Protein AF-K0TLV2-F1 (afdb_monomer)

Sequence (302 aa):
MNQTESSAGDGCGLEIRHIELDDCSASNPRDCLREYHLYFPSILCQTDPDGNDGLVKGAADLDASTRSLGSDGATGVPADIETTEFLDVGTLPLVFAVHCFGCSAAVMEGAFVPYANDYNSVLVVPVGIENSFNARHCCGYALEKSIDDVSFFEHIIRDLSGEFSFVREDSVYAVGWSNGGFMVFEAAALFRAISPISGYLSETASELKKEEKVFCVDGVCVKAKNPAGRGLFMHQGTNDKLVRPTGCCSDPDKPKCCCGIEADTCVPSKEVAVRWAIDVNSCLEPSTLSLSHLLRRTEKEV

Foldseek 3Di:
DDPPPPPDPFAAAKDKDWDAAPPWLFPDNVLRIWIKIKHAACVQWDQDPVRTIGGQQAPVNPPPVVVPPDPDDDDDDPPPPPPPPRPCPAAAAEEEEEEAAVDALVVSCVVCNVVCHVRVHIYMYTGDDNSADLLPQDAPDNVVRVTCVLVVVVVVLVVCVVVDVNRDQLRYEYEYEHRGLSNCQQNVLSHLEYERELHHDPDGDVLLQDDFDWADDPNDTDTWSDNSFYYYHYHYDCPDQQAHQQAAAPDPVDRHHPHSRHDPDGHGPVNVVVCSCCRRGVDPDPVPDPDDDDDDDPPPPD

Organism: Thalassiosira oceanica (NCBI:txid159749)

Mean predicted aligned error: 10.97 Å

Radius of gyration: 22.8 Å; Cα contacts (8 Å, |Δi|>4): 565; chains: 1; bounding box: 56×50×75 Å

InterPro domains:
  IPR029058 Alpha/Beta hydrolase fold [G3DSA:3.40.50.1820] (77-270)
  IPR029058 Alpha/Beta hydrolase fold [SSF53474] (89-246)
  IPR050955 Plant Biomass Hydrolyzing Esterase [PTHR43037] (35-250)

Secondary structure (DSSP, 8-state):
----------SSSEEEEEEE-TT---SSGGGGEEEEEEE--GGGEEE-TTS-EEE---TTSS-GGGG-----------S-----------PPPEEEEEPPTT--HHHHHHHHHHHHHHTT-EEEEEPPBTTB---SS--SHHHHTT--HHHHHHHHHHHHHHH-TT--GGGEEEEEETHHHHHHHHTGGG-SEEEEES---SS--GGGG---EEEEETTEEEEESSTT--EE--B--TT-SSS-TT--BS-TTSPPPSTT--BSS---HHHHHHHHHHHTT----GGG--------------

Solvent-accessible surface area (backbone atoms only — not comparable to full-atom values): 17262 Å² total; per-residue (Å²): 143,76,83,79,80,72,78,74,79,88,39,58,38,83,44,82,46,75,48,76,49,92,85,56,76,42,90,45,79,68,74,26,58,39,46,33,35,39,31,51,21,61,92,44,45,41,68,46,99,88,68,50,50,29,60,64,68,47,93,78,69,61,62,75,78,74,75,72,70,72,99,65,98,71,92,83,77,78,93,77,73,79,73,73,78,68,75,82,75,61,74,32,40,38,36,36,39,32,36,30,66,77,40,49,44,67,63,36,45,76,67,42,51,66,53,19,46,78,66,52,19,37,35,36,25,53,52,44,54,88,27,14,42,39,15,87,42,27,36,61,57,16,37,79,46,55,38,64,54,54,62,52,53,51,49,53,51,53,52,47,38,72,72,32,90,37,37,46,74,82,40,24,32,33,36,12,34,33,32,13,0,16,31,41,47,62,43,40,80,68,29,42,26,36,29,27,28,47,24,71,60,72,65,78,52,69,74,46,63,46,62,75,37,82,31,68,57,96,88,49,70,45,78,18,43,30,63,87,45,61,51,76,46,80,44,72,57,94,79,36,61,54,49,33,50,66,23,31,32,70,56,84,93,48,81,68,31,40,81,79,32,41,34,94,55,65,40,29,53,69,54,39,55,53,47,45,41,39,58,33,38,53,49,68,63,79,92,70,60,84,79,86,79,85,85,78,78,78,76,72,84,124

Nearest PDB structures (foldseek):
  6ve6-assembly3_C  TM=6.571E-01  e=2.750E-05  Sphingomonas sp. KT-1
  7d79-assembly2_B-2  TM=6.952E-01  e=8.438E-04  Beauveria bassiana ARSEF 2860
  7d79-assembly1_A  TM=6.995E-01  e=8.438E-04  Beauveria bassiana ARSEF 2860
  8iyb-assembly1_A  TM=5.665E-01  e=1.311E-04  Aspergillus sydowii
  4f21-assembly5_E  TM=6.410E-01  e=1.601E-02  Francisella tularensis subsp. tularensis SCHU S4

pLDDT: mean 79.52, std 19.96, range [26.36, 98.88]

Structure (mmCIF, N/CA/C/O backbone):
data_AF-K0TLV2-F1
#
_entry.id   AF-K0TLV2-F1
#
loop_
_atom_site.group_PDB
_atom_site.id
_atom_site.type_symbol
_atom_site.label_atom_id
_atom_site.label_alt_id
_atom_site.label_comp_id
_atom_site.label_asym_id
_atom_site.label_entity_id
_atom_site.label_seq_id
_atom_site.pdbx_PDB_ins_code
_atom_site.Cartn_x
_atom_site.Cartn_y
_atom_site.Cartn_z
_atom_site.occupancy
_atom_site.B_iso_or_equiv
_atom_site.auth_seq_id
_atom_site.auth_comp_id
_atom_site.auth_asym_id
_atom_site.auth_atom_id
_atom_site.pdbx_PDB_model_num
ATOM 1 N N . MET A 1 1 ? 12.515 0.102 30.939 1.00 35.75 1 MET A N 1
ATOM 2 C CA . MET A 1 1 ? 11.281 0.636 31.548 1.00 35.75 1 MET A CA 1
ATOM 3 C C . MET A 1 1 ? 11.267 2.131 31.318 1.00 35.75 1 MET A C 1
ATOM 5 O O . MET A 1 1 ? 11.876 2.860 32.082 1.00 35.75 1 MET A O 1
ATOM 9 N N . ASN A 1 2 ? 10.646 2.544 30.224 1.00 26.36 2 ASN A N 1
ATOM 10 C CA . ASN A 1 2 ? 10.059 3.864 30.054 1.00 26.36 2 ASN A CA 1
ATOM 11 C C . ASN A 1 2 ? 8.884 3.600 29.120 1.00 26.36 2 ASN A C 1
ATOM 13 O O . ASN A 1 2 ? 9.087 3.329 27.944 1.00 26.36 2 ASN A O 1
ATOM 17 N N . GLN A 1 3 ? 7.689 3.509 29.699 1.00 29.41 3 GLN A N 1
ATOM 18 C CA . GLN A 1 3 ? 6.462 3.555 28.923 1.00 29.41 3 GLN A CA 1
ATOM 19 C C . GLN A 1 3 ? 6.369 4.990 28.414 1.00 29.41 3 GLN A C 1
ATOM 21 O O . GLN A 1 3 ? 6.280 5.924 29.209 1.00 29.41 3 GLN A O 1
ATOM 26 N N . THR A 1 4 ? 6.497 5.174 27.108 1.00 32.31 4 THR A N 1
ATOM 27 C CA . THR A 1 4 ? 6.026 6.380 26.444 1.00 32.31 4 THR A CA 1
ATOM 28 C C . THR A 1 4 ? 4.510 6.375 26.590 1.00 32.31 4 THR A C 1
ATOM 30 O O . THR A 1 4 ? 3.810 5.599 25.945 1.00 32.31 4 THR A O 1
ATOM 33 N N . GLU A 1 5 ? 4.006 7.192 27.513 1.00 33.03 5 GLU A N 1
ATOM 34 C CA . GLU A 1 5 ? 2.596 7.565 27.563 1.00 33.03 5 GLU A CA 1
ATOM 35 C C . GLU A 1 5 ? 2.264 8.285 26.251 1.00 33.03 5 GLU A C 1
ATOM 37 O O . GLU A 1 5 ? 2.450 9.492 26.107 1.00 33.03 5 GLU A O 1
ATOM 42 N N . SER A 1 6 ? 1.810 7.517 25.261 1.00 34.75 6 SER A N 1
ATOM 43 C CA . SER A 1 6 ? 0.970 8.040 24.196 1.00 34.75 6 SER A CA 1
ATOM 44 C C . SER A 1 6 ? -0.312 8.493 24.876 1.00 34.75 6 SER A C 1
ATOM 46 O O . SER A 1 6 ? -1.099 7.661 25.328 1.00 34.75 6 SER A O 1
ATOM 48 N N . SER A 1 7 ? -0.510 9.804 25.007 1.00 35.25 7 SER A N 1
ATOM 49 C CA . SER A 1 7 ? -1.837 10.329 25.298 1.00 35.25 7 SER A CA 1
ATOM 50 C C . SER A 1 7 ? -2.742 9.869 24.159 1.00 35.25 7 SER A C 1
ATOM 52 O O . SER A 1 7 ? -2.651 10.411 23.056 1.00 35.25 7 SER A O 1
ATOM 54 N N . ALA A 1 8 ? -3.537 8.825 24.403 1.00 40.69 8 ALA A N 1
ATOM 55 C CA . ALA A 1 8 ? -4.612 8.422 23.514 1.00 40.69 8 ALA A CA 1
ATOM 56 C C . ALA A 1 8 ? -5.431 9.682 23.225 1.00 40.69 8 ALA A C 1
ATOM 58 O O . ALA A 1 8 ? -5.905 10.336 24.155 1.00 40.69 8 ALA A O 1
ATOM 59 N N . GLY A 1 9 ? -5.477 10.093 21.959 1.00 43.00 9 GLY A N 1
ATOM 60 C CA . GLY A 1 9 ? -6.352 11.176 21.553 1.00 43.00 9 GLY A CA 1
ATOM 61 C C . GLY A 1 9 ? -7.773 10.748 21.879 1.00 43.00 9 GLY A C 1
ATOM 62 O O . GLY A 1 9 ? -8.251 9.745 21.361 1.00 43.00 9 GLY A O 1
ATOM 63 N N . ASP A 1 10 ? -8.427 11.469 22.782 1.00 48.38 10 ASP A N 1
ATOM 64 C CA . ASP A 1 10 ? -9.864 11.345 22.953 1.00 48.38 10 ASP A CA 1
ATOM 65 C C . ASP A 1 10 ? -10.522 11.881 21.674 1.00 48.38 10 ASP A C 1
ATOM 67 O O . ASP A 1 10 ? -10.570 13.092 21.456 1.00 48.38 10 ASP A O 1
ATOM 71 N N . GLY A 1 11 ? -11.031 10.989 20.828 1.00 62.50 11 GLY A N 1
ATOM 72 C CA . GLY A 1 11 ? -12.173 11.315 19.982 1.00 62.50 11 GLY A CA 1
ATOM 73 C C . GLY A 1 11 ? -11.948 11.159 18.487 1.00 62.50 11 GLY A C 1
ATOM 74 O O . GLY A 1 11 ? -11.330 11.985 17.827 1.00 62.50 11 GLY A O 1
ATOM 75 N N . CYS A 1 12 ? -12.566 10.108 17.961 1.00 73.06 12 CYS A N 1
ATOM 76 C CA . CYS A 1 12 ? -13.320 10.111 16.718 1.00 73.06 12 CYS A CA 1
ATOM 77 C C . CYS A 1 12 ? -12.970 11.125 15.629 1.00 73.06 12 CYS A C 1
ATOM 79 O O . CYS A 1 12 ? -13.244 12.319 15.717 1.00 73.06 12 CYS A O 1
ATOM 81 N N . GLY A 1 13 ? -12.495 10.589 14.508 1.00 75.12 13 GLY A N 1
ATOM 82 C CA . GLY A 1 13 ? -12.092 11.361 13.346 1.00 75.12 13 GLY A CA 1
ATOM 83 C C . GLY A 1 13 ? -10.637 11.089 13.007 1.00 75.12 13 GLY A C 1
ATOM 84 O O . GLY A 1 13 ? -10.156 9.975 13.199 1.00 75.12 13 GLY A O 1
ATOM 85 N N . LEU A 1 14 ? -9.975 12.093 12.431 1.00 88.00 14 LEU A N 1
ATOM 86 C CA . LEU A 1 14 ? -8.580 12.012 12.013 1.00 88.00 14 LEU A CA 1
ATOM 87 C C . LEU A 1 14 ? -7.653 12.364 13.183 1.00 88.00 14 LEU A C 1
ATOM 89 O O . LEU A 1 14 ? -7.630 13.505 13.641 1.00 88.00 14 LEU A O 1
ATOM 93 N N . GLU A 1 15 ? -6.841 11.404 13.596 1.00 92.69 15 GLU A N 1
ATOM 94 C CA . GLU A 1 15 ? -5.775 11.545 14.579 1.00 92.69 15 GLU A CA 1
ATOM 95 C C . GLU A 1 15 ? -4.410 11.492 13.891 1.00 92.69 15 GLU A C 1
ATOM 97 O O . GLU A 1 15 ? -4.211 10.740 12.938 1.00 92.69 15 GLU A O 1
ATOM 102 N N . ILE A 1 16 ? -3.439 12.251 14.400 1.00 95.56 16 ILE A N 1
ATOM 103 C CA . ILE A 1 16 ? -2.036 12.151 13.982 1.00 95.56 16 ILE A CA 1
ATOM 104 C C . ILE A 1 16 ? -1.276 11.429 15.089 1.00 95.56 16 ILE A C 1
ATOM 106 O O . ILE A 1 16 ? -1.258 11.879 16.235 1.00 95.56 16 ILE A O 1
ATOM 110 N N . ARG A 1 17 ? -0.639 10.311 14.747 1.00 95.88 17 ARG A N 1
ATOM 111 C CA . ARG A 1 17 ? 0.082 9.451 15.685 1.00 95.88 17 ARG A CA 1
ATOM 112 C C . ARG A 1 17 ? 1.532 9.280 15.257 1.00 95.88 17 ARG A C 1
ATOM 114 O O . ARG A 1 17 ? 1.880 9.433 14.088 1.00 95.88 17 ARG A O 1
ATOM 121 N N . HIS A 1 18 ? 2.372 8.962 16.235 1.00 95.38 18 HIS A N 1
ATOM 122 C CA . HIS A 1 18 ? 3.809 8.820 16.052 1.00 95.38 18 HIS A CA 1
ATOM 123 C C . HIS A 1 18 ? 4.295 7.476 16.595 1.00 95.38 18 HIS A C 1
ATOM 125 O O . HIS A 1 18 ? 3.793 7.007 17.613 1.00 95.38 18 HIS A O 1
ATOM 131 N N . ILE A 1 19 ? 5.284 6.883 15.929 1.00 93.12 19 ILE A N 1
ATOM 132 C CA . ILE A 1 19 ? 5.974 5.659 16.351 1.00 93.12 19 ILE A CA 1
ATOM 133 C C . ILE A 1 19 ? 7.476 5.916 16.277 1.00 93.12 19 ILE A C 1
ATOM 135 O O . ILE A 1 19 ? 7.971 6.411 15.266 1.00 93.12 19 ILE A O 1
ATOM 139 N N . GLU A 1 20 ? 8.202 5.567 17.332 1.00 90.94 20 GLU A N 1
ATOM 140 C CA . GLU A 1 20 ? 9.663 5.518 17.322 1.00 90.94 20 GLU A CA 1
ATOM 141 C C . GLU A 1 20 ? 10.107 4.074 17.053 1.00 90.94 20 GLU A C 1
ATOM 143 O O . GLU A 1 20 ? 9.670 3.150 17.736 1.00 90.94 20 GLU A O 1
ATOM 148 N N . LEU A 1 21 ? 10.925 3.866 16.018 1.00 87.50 21 LEU A N 1
ATOM 149 C CA . LEU A 1 21 ? 11.435 2.545 15.640 1.00 87.50 21 LEU A CA 1
ATOM 150 C C . LEU A 1 21 ? 12.787 2.278 16.319 1.00 87.50 21 LEU A C 1
ATOM 152 O O . LEU A 1 21 ? 13.777 2.925 15.980 1.00 87.50 21 LEU A O 1
ATOM 156 N N . ASP A 1 22 ? 12.827 1.297 17.227 1.00 77.19 22 ASP A N 1
ATOM 157 C CA . ASP A 1 22 ? 14.007 0.971 18.051 1.00 77.19 22 ASP A CA 1
ATOM 158 C C . ASP A 1 22 ? 15.243 0.550 17.225 1.00 77.19 22 ASP A C 1
ATOM 160 O O . ASP A 1 22 ? 16.365 0.948 17.537 1.00 77.19 22 ASP A O 1
ATOM 164 N N . ASP A 1 23 ? 15.042 -0.217 16.147 1.00 70.75 23 ASP A N 1
ATOM 165 C CA . ASP A 1 23 ? 16.103 -0.779 15.292 1.00 70.75 23 ASP A CA 1
ATOM 166 C C . ASP A 1 23 ? 16.113 -0.152 13.879 1.00 70.75 23 ASP A C 1
ATOM 168 O O . ASP A 1 23 ? 16.301 -0.824 12.864 1.00 70.75 23 ASP A O 1
ATOM 172 N N . CYS A 1 24 ? 15.899 1.161 13.778 1.00 73.62 24 CYS A N 1
ATOM 173 C CA . CYS A 1 24 ? 15.965 1.867 12.499 1.00 73.62 24 CYS A CA 1
ATOM 174 C C . CYS A 1 24 ? 17.405 1.909 11.934 1.00 73.62 24 CYS A C 1
ATOM 176 O O . CYS A 1 24 ? 18.333 2.454 12.532 1.00 73.62 24 CYS A O 1
ATOM 178 N N . SER A 1 25 ? 17.617 1.413 10.711 1.00 64.50 25 SER A N 1
ATOM 179 C CA . SER A 1 25 ? 18.921 1.461 10.020 1.00 64.50 25 SER A CA 1
ATOM 180 C C . SER A 1 25 ? 19.250 2.827 9.395 1.00 64.50 25 SER A C 1
ATOM 182 O O . SER A 1 25 ? 20.055 2.914 8.463 1.00 64.50 25 SER A O 1
ATOM 184 N N . ALA A 1 26 ? 18.589 3.896 9.838 1.00 64.38 26 ALA A N 1
ATOM 185 C CA . ALA A 1 26 ? 18.549 5.141 9.094 1.00 64.38 26 ALA A CA 1
ATOM 186 C C . ALA A 1 26 ? 19.826 5.975 9.238 1.00 64.38 26 ALA A C 1
ATOM 188 O O . ALA A 1 26 ? 20.453 6.063 10.294 1.00 64.38 26 ALA A O 1
ATOM 189 N N . SER A 1 27 ? 20.186 6.663 8.153 1.00 65.56 27 SER A N 1
ATOM 190 C CA . SER A 1 27 ? 21.344 7.564 8.136 1.00 65.56 27 SER A CA 1
ATOM 191 C C . SER A 1 27 ? 21.175 8.807 9.025 1.00 65.56 27 SER A C 1
ATOM 193 O O . SER A 1 27 ? 22.162 9.469 9.348 1.00 65.56 27 SER A O 1
ATOM 195 N N . ASN A 1 28 ? 19.940 9.121 9.421 1.00 75.81 28 ASN A N 1
ATOM 196 C CA . ASN A 1 28 ? 19.577 10.227 10.294 1.00 75.81 28 ASN A CA 1
ATOM 197 C C . ASN A 1 28 ? 18.644 9.709 11.409 1.00 75.81 28 ASN A C 1
ATOM 199 O O . ASN A 1 28 ? 17.594 9.158 11.094 1.00 75.81 28 ASN A O 1
ATOM 203 N N . PRO A 1 29 ? 18.962 9.921 12.702 1.00 73.88 29 PRO A N 1
ATOM 204 C CA . PRO A 1 29 ? 18.133 9.446 13.817 1.00 73.88 29 PRO A CA 1
ATOM 205 C C . PRO A 1 29 ? 16.688 9.957 13.803 1.00 73.88 29 PRO A C 1
ATOM 207 O O . PRO A 1 29 ? 15.804 9.326 14.369 1.00 73.88 29 PRO A O 1
ATOM 210 N N . ARG A 1 30 ? 16.421 11.103 13.158 1.00 76.50 30 ARG A N 1
ATOM 211 C CA . ARG A 1 30 ? 15.045 11.608 13.021 1.00 76.50 30 ARG A CA 1
ATOM 212 C C . ARG A 1 30 ? 14.177 10.747 12.117 1.00 76.50 30 ARG A C 1
ATOM 214 O O . ARG A 1 30 ? 12.964 10.794 12.255 1.00 76.50 30 ARG A O 1
ATOM 221 N N . ASP A 1 31 ? 14.782 9.958 11.241 1.00 82.94 31 ASP A N 1
ATOM 222 C CA . ASP A 1 31 ? 14.054 9.084 10.328 1.00 82.94 31 ASP A CA 1
ATOM 223 C C . ASP A 1 31 ? 13.424 7.882 11.067 1.00 82.94 31 ASP A C 1
ATOM 225 O O . ASP A 1 31 ? 12.646 7.131 10.488 1.00 82.94 31 ASP A O 1
ATOM 229 N N . CYS A 1 32 ? 13.761 7.691 12.346 1.00 88.50 32 CYS A N 1
ATOM 230 C CA . CYS A 1 32 ? 13.221 6.646 13.213 1.00 88.50 32 CYS A CA 1
ATOM 231 C C . CYS A 1 32 ? 11.903 7.054 13.873 1.00 88.50 32 CYS A C 1
ATOM 233 O O . CYS A 1 32 ? 11.104 6.188 14.218 1.00 88.50 32 CYS A O 1
ATOM 235 N N . LEU A 1 33 ? 11.670 8.363 14.030 1.00 92.50 33 LEU A N 1
ATOM 236 C CA . LEU A 1 33 ? 10.392 8.900 14.476 1.00 92.50 33 LEU A CA 1
ATOM 237 C C . LEU A 1 33 ? 9.485 9.043 13.254 1.00 92.50 33 LEU A C 1
ATOM 239 O O . LEU A 1 33 ? 9.699 9.897 12.393 1.00 92.50 33 LEU A O 1
ATOM 243 N N . ARG A 1 34 ? 8.485 8.176 13.169 1.00 94.81 34 ARG A N 1
ATOM 244 C CA . ARG A 1 34 ? 7.567 8.072 12.041 1.00 94.81 34 ARG A CA 1
ATOM 245 C C . ARG A 1 34 ? 6.194 8.596 12.425 1.00 94.81 34 ARG A C 1
ATOM 247 O O . ARG A 1 34 ? 5.754 8.400 13.551 1.00 94.81 34 ARG A O 1
ATOM 254 N N . GLU A 1 35 ? 5.516 9.220 11.472 1.00 97.31 35 GLU A N 1
ATOM 255 C CA . GLU A 1 35 ? 4.165 9.761 11.626 1.00 97.31 35 GLU A CA 1
ATOM 256 C C . GLU A 1 35 ? 3.189 8.980 10.737 1.00 97.31 35 GLU A C 1
ATOM 258 O O . GLU A 1 35 ? 3.516 8.607 9.606 1.00 97.31 35 GLU A O 1
ATOM 263 N N . TYR A 1 36 ? 1.983 8.729 11.235 1.00 98.50 36 TYR A N 1
ATOM 264 C CA . TYR A 1 36 ? 0.858 8.253 10.437 1.00 98.50 36 TYR A CA 1
ATOM 265 C C . TYR A 1 36 ? -0.424 8.930 10.898 1.00 98.50 36 TYR A C 1
ATOM 267 O O . TYR A 1 36 ? -0.578 9.272 12.071 1.00 98.50 36 TYR A O 1
ATOM 275 N N . HIS A 1 37 ? -1.359 9.112 9.973 1.00 98.12 37 HIS A N 1
ATOM 276 C CA . HIS A 1 37 ? -2.690 9.577 10.321 1.00 98.12 37 HIS A CA 1
ATOM 277 C C . HIS A 1 37 ? -3.627 8.377 10.450 1.00 98.12 37 HIS A C 1
ATOM 279 O O . HIS A 1 37 ? -3.582 7.454 9.634 1.00 98.12 37 HIS A O 1
ATOM 285 N N . LEU A 1 38 ? -4.460 8.379 11.479 1.00 97.44 38 LEU A N 1
ATOM 286 C CA . LEU A 1 38 ? -5.425 7.337 11.789 1.00 97.44 38 LEU A CA 1
ATOM 287 C C . LEU A 1 38 ? -6.820 7.939 11.717 1.00 97.44 38 LEU A C 1
ATOM 289 O O . LEU A 1 38 ? -7.073 8.968 12.327 1.00 97.44 38 LEU A O 1
ATOM 293 N N . TYR A 1 39 ? -7.723 7.317 10.975 1.00 95.69 39 TYR A N 1
ATOM 294 C CA . TYR A 1 39 ? -9.104 7.760 10.889 1.00 95.69 39 TYR A CA 1
ATOM 295 C C . TYR A 1 39 ? -10.055 6.640 11.289 1.00 95.69 39 TYR A C 1
ATOM 297 O O . TYR A 1 39 ? -10.073 5.568 10.672 1.00 95.69 39 TYR A O 1
ATOM 305 N N . PHE A 1 40 ? -10.873 6.917 12.302 1.00 93.81 40 PHE A N 1
ATOM 306 C CA . PHE A 1 40 ? -11.945 6.026 12.730 1.00 93.81 40 PHE A CA 1
ATOM 307 C C . PHE A 1 40 ? -13.240 6.334 11.966 1.00 93.81 40 PHE A C 1
ATOM 309 O O . PHE A 1 40 ? -13.659 7.494 11.922 1.00 93.81 40 PHE A O 1
ATOM 316 N N . PRO A 1 41 ? -13.893 5.324 11.358 1.00 91.94 41 PRO A N 1
ATOM 317 C CA . PRO A 1 41 ? -15.151 5.521 10.654 1.00 91.94 41 PRO A CA 1
ATOM 318 C C . PRO A 1 41 ? -16.279 5.897 11.614 1.00 91.94 41 PRO A C 1
ATOM 320 O O . PRO A 1 41 ? -16.278 5.500 12.777 1.00 91.94 41 PRO A O 1
ATOM 323 N N . SER A 1 42 ? -17.297 6.586 11.099 1.00 88.44 42 SER A N 1
ATOM 324 C CA . SER A 1 42 ? -18.402 7.130 11.906 1.00 88.44 42 SER A CA 1
ATOM 325 C C . SER A 1 42 ? -19.162 6.078 12.723 1.00 88.44 42 SER A C 1
ATOM 327 O O . SER A 1 42 ? -19.736 6.417 13.749 1.00 88.44 42 SER A O 1
ATOM 329 N N . ILE A 1 43 ? -19.154 4.801 12.319 1.00 86.94 43 ILE A N 1
ATOM 330 C CA . ILE A 1 43 ? -19.759 3.705 13.099 1.00 86.94 43 ILE A CA 1
ATOM 331 C C . ILE A 1 43 ? -19.085 3.493 14.464 1.00 86.94 43 ILE A C 1
ATOM 333 O O . ILE A 1 43 ? -19.723 3.014 15.396 1.00 86.94 43 ILE A O 1
ATOM 337 N N . LEU A 1 44 ? -17.806 3.856 14.587 1.00 87.06 44 LEU A N 1
ATOM 338 C CA . LEU A 1 44 ? -17.066 3.806 15.844 1.00 87.06 44 LEU A CA 1
ATOM 339 C C . LEU A 1 44 ? -17.267 5.060 16.687 1.00 87.06 44 LEU A C 1
ATOM 341 O O . LEU A 1 44 ? -16.681 5.139 17.759 1.00 87.06 44 LEU A O 1
ATOM 345 N N . CYS A 1 45 ? -18.066 6.023 16.230 1.00 82.94 45 CYS A N 1
ATOM 346 C CA . CYS A 1 45 ? -18.196 7.314 16.876 1.00 82.94 45 CYS A CA 1
ATOM 347 C C . CYS A 1 45 ? -19.540 7.488 17.554 1.00 82.94 45 CYS A C 1
ATOM 349 O O . CYS A 1 45 ? -20.590 7.468 16.915 1.00 82.94 45 CYS A O 1
ATOM 351 N N . GLN A 1 46 ? -19.484 7.665 18.873 1.00 73.56 46 GLN A N 1
ATOM 352 C CA . GLN A 1 46 ? -20.625 8.000 19.708 1.00 73.56 46 GLN A CA 1
ATOM 353 C C . GLN A 1 46 ? -20.413 9.371 20.323 1.00 73.56 46 GLN A C 1
ATOM 355 O O . GLN A 1 46 ? -19.372 9.640 20.914 1.00 73.56 46 GLN A O 1
ATOM 360 N N . THR A 1 47 ? -21.429 10.215 20.218 1.00 69.94 47 THR A N 1
ATOM 361 C CA . THR A 1 47 ? -21.469 11.480 20.941 1.00 69.94 47 THR A CA 1
ATOM 362 C C . THR A 1 47 ? -21.954 11.211 22.363 1.00 69.94 47 THR A C 1
ATOM 364 O O . THR A 1 47 ? -23.024 10.626 22.559 1.00 69.94 47 THR A O 1
ATOM 367 N N . ASP A 1 48 ? -21.168 11.611 23.357 1.00 65.38 48 ASP A N 1
ATOM 368 C CA . ASP A 1 48 ? -21.568 11.566 24.758 1.00 65.38 48 ASP A CA 1
ATOM 369 C C . ASP A 1 48 ? -22.686 12.600 25.057 1.00 65.38 48 ASP A C 1
ATOM 371 O O . ASP A 1 48 ? -22.987 13.469 24.229 1.00 65.38 48 ASP A O 1
ATOM 375 N N . PRO A 1 49 ? -23.348 12.536 26.229 1.00 62.38 49 PRO A N 1
ATOM 376 C CA . PRO A 1 49 ? -24.396 13.493 26.599 1.00 62.38 49 PRO A CA 1
ATOM 377 C C . PRO A 1 49 ? -23.932 14.957 26.683 1.00 62.38 49 PRO A C 1
ATOM 379 O O . PRO A 1 49 ? -24.773 15.857 26.630 1.00 62.38 49 PRO A O 1
ATOM 382 N N . ASP A 1 50 ? -22.624 15.190 26.818 1.00 68.75 50 ASP A N 1
ATOM 383 C CA . ASP A 1 50 ? -22.001 16.513 26.881 1.00 68.75 50 ASP A CA 1
ATOM 384 C C . ASP A 1 50 ? -21.634 17.053 25.481 1.00 68.75 50 ASP A C 1
ATOM 386 O O . ASP A 1 50 ? -21.222 18.208 25.347 1.00 68.75 50 ASP A O 1
ATOM 390 N N . GLY A 1 51 ? -21.856 16.261 24.426 1.00 63.88 51 GLY A N 1
ATOM 391 C CA . GLY A 1 51 ? -21.618 16.635 23.036 1.00 63.88 51 GLY A CA 1
ATOM 392 C C . GLY A 1 51 ? -20.213 16.315 22.523 1.00 63.88 51 GLY A C 1
ATOM 393 O O . GLY A 1 51 ? -19.849 16.825 21.463 1.00 63.88 51 GLY A O 1
ATOM 394 N N . ASN A 1 52 ? -19.422 15.515 23.244 1.00 65.69 52 ASN A N 1
ATOM 395 C CA . ASN A 1 52 ? -18.091 15.102 22.804 1.00 65.69 52 ASN A CA 1
ATOM 396 C C . ASN A 1 52 ? -18.163 13.768 22.063 1.00 65.69 52 ASN A C 1
ATOM 398 O O . ASN A 1 52 ? -18.741 12.801 22.558 1.00 65.69 52 ASN A O 1
ATOM 402 N N . ASP A 1 53 ? -17.541 13.699 20.890 1.00 67.56 53 ASP A N 1
ATOM 403 C CA . ASP A 1 53 ? -17.434 12.454 20.136 1.00 67.56 53 ASP A CA 1
ATOM 404 C C . ASP A 1 53 ? -16.315 11.577 20.713 1.00 67.56 53 ASP A C 1
ATOM 406 O O . ASP A 1 53 ? -15.170 12.006 20.847 1.00 67.56 53 ASP A O 1
ATOM 410 N N . GLY A 1 54 ? -16.643 10.329 21.038 1.00 68.88 54 GLY A N 1
ATOM 411 C CA . GLY A 1 54 ? -15.727 9.329 21.571 1.00 68.88 54 GLY A CA 1
ATOM 412 C C . GLY A 1 54 ? -15.839 8.004 20.826 1.00 68.88 54 GLY A C 1
ATOM 413 O O . GLY A 1 54 ? -16.860 7.699 20.202 1.00 68.88 54 GLY A O 1
ATOM 414 N N . LEU A 1 55 ? -14.775 7.200 20.895 1.00 75.06 55 LEU A N 1
ATOM 415 C CA . LEU A 1 55 ? -14.807 5.852 20.340 1.00 75.06 55 LEU A CA 1
ATOM 416 C C . LEU A 1 55 ? -15.779 4.970 21.127 1.00 75.06 55 LEU A C 1
ATOM 418 O O . LEU A 1 55 ? -15.794 4.990 22.362 1.00 75.06 55 LEU A O 1
ATOM 422 N N . VAL A 1 56 ? -16.554 4.156 20.409 1.00 69.25 56 VAL A N 1
ATOM 423 C CA . VAL A 1 56 ? -17.332 3.063 20.997 1.00 69.25 56 VAL A CA 1
ATOM 424 C C . VAL A 1 56 ? -16.358 2.173 21.764 1.00 69.25 56 VAL A C 1
ATOM 426 O O . VAL A 1 56 ? -15.519 1.502 21.164 1.00 69.25 56 VAL A O 1
ATOM 429 N N . LYS A 1 57 ? -16.467 2.152 23.095 1.00 58.38 57 LYS A N 1
ATOM 430 C CA . LYS A 1 57 ? -15.701 1.213 23.919 1.00 58.38 57 LYS A CA 1
ATOM 431 C C . LYS A 1 57 ? -16.249 -0.186 23.673 1.00 58.38 57 LYS A C 1
ATOM 433 O O . LYS A 1 57 ? -17.414 -0.457 23.971 1.00 58.38 57 LYS A O 1
ATOM 438 N N . GLY A 1 58 ? -15.424 -1.066 23.113 1.00 47.81 58 GLY A N 1
ATOM 439 C CA . GLY A 1 58 ? -15.789 -2.465 22.944 1.00 47.81 58 GLY A CA 1
ATOM 440 C C . GLY A 1 58 ? -15.926 -3.151 24.304 1.00 47.81 58 GLY A C 1
ATOM 441 O O . GLY A 1 58 ? -15.349 -2.722 25.303 1.00 47.81 58 GLY A O 1
ATOM 442 N N . ALA A 1 59 ? -16.640 -4.279 24.355 1.00 37.41 59 ALA A N 1
ATOM 443 C CA . ALA A 1 59 ? -16.783 -5.083 25.576 1.00 37.41 59 ALA A CA 1
ATOM 444 C C . ALA A 1 59 ? -15.438 -5.574 26.170 1.00 37.41 59 ALA A C 1
ATOM 446 O O . ALA A 1 59 ? -15.405 -6.040 27.309 1.00 37.41 59 ALA A O 1
ATOM 447 N N . ALA A 1 60 ? -14.339 -5.486 25.409 1.00 42.31 60 ALA A N 1
ATOM 448 C CA . ALA A 1 60 ? -12.982 -5.826 25.834 1.00 42.31 60 ALA A CA 1
ATOM 449 C C . ALA A 1 60 ? -12.175 -4.636 26.398 1.00 42.31 60 ALA A C 1
ATOM 451 O O . ALA A 1 60 ? -11.191 -4.874 27.092 1.00 42.31 60 ALA A O 1
ATOM 452 N N . ASP A 1 61 ? -12.607 -3.391 26.159 1.00 42.25 61 ASP A N 1
ATOM 453 C CA . ASP A 1 61 ? -11.902 -2.169 26.595 1.00 42.25 61 ASP A CA 1
ATOM 454 C C . ASP A 1 61 ? -12.291 -1.744 28.024 1.00 42.25 61 ASP A C 1
ATOM 456 O O . ASP A 1 61 ? -11.750 -0.793 28.591 1.00 42.25 61 ASP A O 1
ATOM 460 N N . LEU A 1 62 ? -13.238 -2.462 28.636 1.00 42.81 62 LEU A N 1
ATOM 461 C CA . LEU A 1 62 ? -13.530 -2.355 30.059 1.00 42.81 62 LEU A CA 1
ATOM 462 C C . LEU A 1 62 ? -12.510 -3.186 30.841 1.00 42.81 62 LEU A C 1
ATOM 464 O O . LEU A 1 62 ? -12.594 -4.412 30.923 1.00 42.81 62 LEU A O 1
ATOM 468 N N . ASP A 1 63 ? -11.552 -2.471 31.425 1.00 36.28 63 ASP A N 1
ATOM 469 C CA . ASP A 1 63 ? -10.611 -2.939 32.436 1.00 36.28 63 ASP A CA 1
ATOM 470 C C . ASP A 1 63 ? -11.249 -3.936 33.432 1.00 36.28 63 ASP A C 1
ATOM 472 O O . ASP A 1 63 ? -12.395 -3.804 33.885 1.00 36.28 63 ASP A O 1
ATOM 476 N N . ALA A 1 64 ? -10.443 -4.928 33.815 1.00 38.91 64 ALA A N 1
ATOM 477 C CA . ALA A 1 64 ? -10.727 -5.974 34.790 1.00 38.91 64 ALA A CA 1
ATOM 478 C C . ALA A 1 64 ? -11.191 -5.446 36.166 1.00 38.91 64 ALA A C 1
ATOM 480 O O . ALA A 1 64 ? -11.658 -6.237 36.991 1.00 38.91 64 ALA A O 1
ATOM 481 N N . SER A 1 65 ? -11.129 -4.134 36.415 1.00 35.12 65 SER A N 1
ATOM 482 C CA . SER A 1 65 ? -11.698 -3.470 37.592 1.00 35.12 65 SER A CA 1
ATOM 483 C C . SER A 1 65 ? -13.222 -3.600 37.719 1.00 35.12 65 SER A C 1
ATOM 485 O O . SER A 1 65 ? -13.730 -3.599 38.840 1.00 35.12 65 SER A O 1
ATOM 487 N N . THR A 1 66 ? -13.965 -3.818 36.626 1.00 39.28 66 THR A N 1
ATOM 488 C CA . THR A 1 66 ? -15.426 -4.058 36.693 1.00 39.28 66 THR A CA 1
ATOM 489 C C . THR A 1 66 ? -15.815 -5.525 36.908 1.00 39.28 66 THR A C 1
ATOM 491 O O . THR A 1 66 ? -16.970 -5.812 37.221 1.00 39.28 66 THR A O 1
ATOM 494 N N . ARG A 1 67 ? -14.867 -6.476 36.848 1.00 36.22 67 ARG A N 1
ATOM 495 C CA . A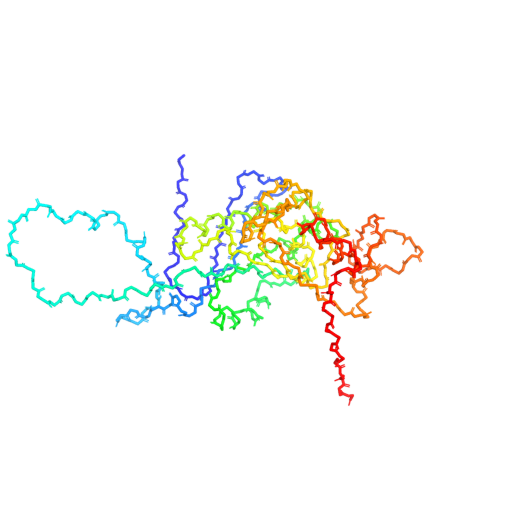RG A 1 67 ? -15.133 -7.902 37.145 1.00 36.22 67 ARG A CA 1
ATOM 496 C C . ARG A 1 67 ? -15.126 -8.254 38.636 1.00 36.22 67 ARG A C 1
ATOM 498 O O . ARG A 1 67 ? -15.333 -9.415 38.978 1.00 36.22 67 ARG A O 1
ATOM 505 N N . SER A 1 68 ? -14.950 -7.279 39.528 1.00 33.00 68 SER A N 1
ATOM 506 C CA . SER A 1 68 ? -15.082 -7.471 40.977 1.00 33.00 68 SER A CA 1
ATOM 507 C C . SER A 1 68 ? -16.402 -6.901 41.508 1.00 33.00 68 SER A C 1
ATOM 509 O O . SER A 1 68 ? -16.406 -6.007 42.353 1.00 33.00 68 SER A O 1
ATOM 511 N N . LEU A 1 69 ? -17.536 -7.442 41.059 1.00 37.62 69 LEU A N 1
ATOM 512 C CA . LEU A 1 69 ? -18.777 -7.376 41.836 1.00 37.62 69 LEU A CA 1
ATOM 513 C C . LEU A 1 69 ? -18.996 -8.742 42.481 1.00 37.62 69 LEU A C 1
ATOM 515 O O . LEU A 1 69 ? -19.132 -9.763 41.810 1.00 37.62 69 LEU A O 1
ATOM 519 N N . GLY A 1 70 ? -18.878 -8.728 43.808 1.00 31.86 70 GLY A N 1
ATOM 520 C CA . GLY A 1 70 ? -18.633 -9.880 44.657 1.00 31.86 70 GLY A CA 1
ATOM 521 C C . GLY A 1 70 ? -19.673 -10.988 44.563 1.00 31.86 70 GLY A C 1
ATOM 522 O O . GLY A 1 70 ? -20.877 -10.769 44.438 1.00 31.86 70 GLY A O 1
ATOM 523 N N . SER A 1 71 ? -19.174 -12.207 44.725 1.00 33.56 71 SER A N 1
ATOM 524 C CA . SER A 1 71 ? -19.944 -13.359 45.164 1.00 33.56 71 SER A CA 1
ATOM 525 C C . SER A 1 71 ? -20.348 -13.184 46.632 1.00 33.56 71 SER A C 1
ATOM 527 O O . SER A 1 71 ? -19.819 -13.880 47.488 1.00 33.56 71 SER A O 1
ATOM 529 N N . ASP A 1 72 ? -21.261 -12.265 46.930 1.00 36.62 72 ASP A N 1
ATOM 530 C CA . ASP A 1 72 ? -21.949 -12.233 48.219 1.00 36.62 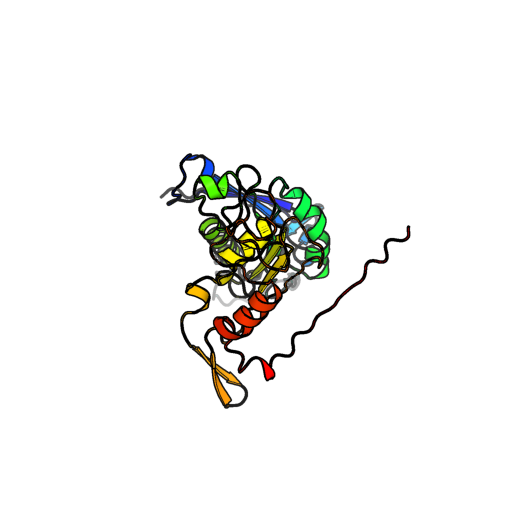72 ASP A CA 1
ATOM 531 C C . ASP A 1 72 ? -23.448 -12.097 47.967 1.00 36.62 72 ASP A C 1
ATOM 533 O O . ASP A 1 72 ? -23.941 -11.124 47.398 1.00 36.62 72 ASP A O 1
ATOM 537 N N . GLY A 1 73 ? -24.183 -13.140 48.350 1.00 40.97 73 GLY A N 1
ATOM 538 C CA . GLY A 1 73 ? -25.628 -13.179 48.231 1.00 40.97 73 GLY A CA 1
ATOM 539 C C . GLY A 1 73 ? -26.278 -12.118 49.110 1.00 40.97 73 GLY A C 1
ATOM 540 O O . GLY A 1 73 ? -26.311 -12.259 50.327 1.00 40.97 73 GLY A O 1
ATOM 541 N N . ALA A 1 74 ? -26.867 -11.100 48.491 1.00 35.47 74 ALA A N 1
ATOM 542 C CA . ALA A 1 74 ? -27.942 -10.318 49.081 1.00 35.47 74 ALA A CA 1
ATOM 543 C C . ALA A 1 74 ? -28.763 -9.642 47.978 1.00 35.47 74 ALA A C 1
ATOM 545 O O . ALA A 1 74 ? -28.253 -9.011 47.060 1.00 35.47 74 ALA A O 1
ATOM 546 N N . THR A 1 75 ? -30.069 -9.825 48.085 1.00 44.09 75 THR A N 1
ATOM 547 C CA . THR A 1 75 ? -31.132 -9.284 47.243 1.00 44.09 75 THR A CA 1
ATOM 548 C C . THR A 1 75 ? -31.117 -7.755 47.167 1.00 44.09 75 THR A C 1
ATOM 550 O O . THR A 1 75 ? -31.195 -7.105 48.209 1.00 44.09 75 THR A O 1
ATOM 553 N N . GLY A 1 76 ? -31.156 -7.200 45.950 1.00 43.25 76 GLY A N 1
ATOM 554 C CA . GLY A 1 76 ? -31.587 -5.819 45.700 1.00 43.25 76 GLY A CA 1
ATOM 555 C C . GLY A 1 76 ? -30.673 -5.021 44.772 1.00 43.25 76 GLY A C 1
ATOM 556 O O . GLY A 1 76 ? -29.908 -4.190 45.245 1.00 43.25 76 GLY A O 1
ATOM 557 N N . VAL A 1 77 ? -30.802 -5.217 43.457 1.00 35.50 77 VAL A N 1
ATOM 558 C CA . VAL A 1 77 ? -30.325 -4.242 42.462 1.00 35.50 77 VAL A CA 1
ATOM 559 C C . VAL A 1 77 ? -31.552 -3.456 41.975 1.00 35.50 77 VAL A C 1
ATOM 561 O O . VAL A 1 77 ? -32.526 -4.093 41.562 1.00 35.50 77 VAL A O 1
ATOM 564 N N . PRO A 1 78 ? -31.573 -2.112 42.067 1.00 35.88 78 PRO A N 1
ATOM 565 C CA . PRO A 1 78 ? -32.620 -1.289 41.463 1.00 35.88 78 PRO A CA 1
ATOM 566 C C . PRO A 1 78 ? -32.700 -1.538 39.952 1.00 35.88 78 PRO A C 1
ATOM 568 O O . PRO A 1 78 ? -31.674 -1.648 39.287 1.00 35.88 78 PRO A O 1
ATOM 571 N N . ALA A 1 79 ? -33.915 -1.623 39.415 1.00 39.78 79 ALA A N 1
ATOM 572 C CA . ALA A 1 79 ? -34.210 -2.053 38.047 1.00 39.78 79 ALA A CA 1
ATOM 573 C C . ALA A 1 79 ? -33.927 -1.012 36.939 1.00 39.78 79 ALA A C 1
ATOM 575 O O . ALA A 1 79 ? -34.454 -1.168 35.845 1.00 39.78 79 ALA A O 1
ATOM 576 N N . ASP A 1 80 ? -33.085 -0.004 37.186 1.00 36.66 80 ASP A N 1
ATOM 577 C CA . ASP A 1 80 ? -32.871 1.123 36.261 1.00 36.66 80 ASP A CA 1
ATOM 578 C C . ASP A 1 80 ? -31.385 1.354 35.929 1.00 36.66 80 ASP A C 1
ATOM 580 O O . ASP A 1 80 ? -30.936 2.489 35.782 1.00 36.66 80 ASP A O 1
ATOM 584 N N . ILE A 1 81 ? -30.587 0.289 35.811 1.00 40.12 81 ILE A N 1
ATOM 585 C CA . ILE A 1 81 ? -29.345 0.390 35.034 1.00 40.12 81 ILE A CA 1
ATOM 586 C C . ILE A 1 81 ? -29.740 0.060 33.600 1.00 40.12 81 ILE A C 1
ATOM 588 O O . ILE A 1 81 ? -29.857 -1.115 33.248 1.00 40.12 81 ILE A O 1
ATOM 592 N N . GLU A 1 82 ? -29.991 1.097 32.796 1.00 40.94 82 GLU A N 1
ATOM 593 C CA . GLU A 1 82 ? -29.917 0.994 31.340 1.00 40.94 82 GLU A CA 1
ATOM 594 C C . GLU A 1 82 ? -28.563 0.364 31.022 1.00 40.94 82 GLU A C 1
ATOM 596 O O . GLU A 1 82 ? -27.512 0.998 31.110 1.00 40.94 82 GLU A O 1
ATOM 601 N N . THR A 1 83 ? -28.571 -0.931 30.728 1.00 41.00 83 THR A N 1
ATOM 602 C CA . THR A 1 83 ? -27.459 -1.575 30.057 1.00 41.00 83 THR A CA 1
ATOM 603 C C . THR A 1 83 ? -27.336 -0.854 28.728 1.00 41.00 83 THR 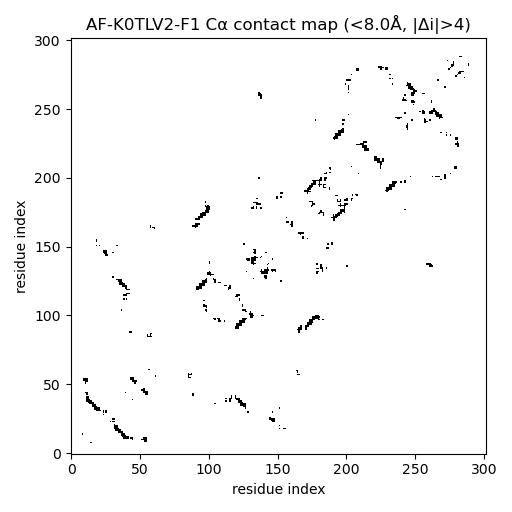A C 1
ATOM 605 O O . THR A 1 83 ? -28.119 -1.126 27.821 1.00 41.00 83 THR A O 1
ATOM 608 N N . THR A 1 84 ? -26.417 0.109 28.640 1.00 45.41 84 THR A N 1
ATOM 609 C CA . THR A 1 84 ? -25.922 0.634 27.371 1.00 45.41 84 THR A CA 1
ATOM 610 C C . THR A 1 84 ? -25.633 -0.580 26.505 1.00 45.41 84 THR A C 1
ATOM 612 O O . THR A 1 84 ? -24.709 -1.338 26.808 1.00 45.41 84 THR A O 1
ATOM 615 N N . GLU A 1 85 ? -26.489 -0.848 25.516 1.00 50.09 85 GLU A N 1
ATOM 616 C CA . GLU A 1 85 ? -26.236 -1.886 24.528 1.00 50.09 85 GLU A CA 1
ATOM 617 C C . GLU A 1 85 ? -24.929 -1.486 23.849 1.00 50.09 85 GLU A C 1
ATOM 619 O O . GLU A 1 85 ? -24.883 -0.554 23.048 1.00 50.09 85 GLU A O 1
ATOM 624 N N . PHE A 1 86 ? -23.833 -2.120 24.263 1.00 54.91 86 PHE A N 1
ATOM 625 C CA . PHE A 1 86 ? -22.544 -1.930 23.627 1.00 54.91 86 PHE A CA 1
ATOM 626 C C . PHE A 1 86 ? -22.722 -2.316 22.163 1.00 54.91 86 PHE A C 1
ATOM 628 O O . PHE A 1 86 ? -23.152 -3.432 21.863 1.00 54.91 86 PHE A O 1
ATOM 635 N N . LEU A 1 87 ? -22.436 -1.378 21.261 1.00 63.69 87 LEU A N 1
ATOM 636 C CA . LEU A 1 87 ? -22.483 -1.651 19.836 1.00 63.69 87 LEU A CA 1
ATOM 637 C C . LEU A 1 87 ? -21.344 -2.627 19.520 1.00 63.69 87 LEU A C 1
ATOM 639 O O . LEU A 1 87 ? -20.181 -2.234 19.449 1.00 63.69 87 LEU A O 1
ATOM 643 N N . ASP A 1 88 ? -21.675 -3.907 19.363 1.00 74.38 88 ASP A N 1
ATOM 644 C CA . ASP A 1 88 ? -20.743 -4.893 18.827 1.00 74.38 88 ASP A CA 1
ATOM 645 C C . ASP A 1 88 ? -20.582 -4.636 17.326 1.00 74.38 88 ASP A C 1
ATOM 647 O O . ASP A 1 88 ? -21.391 -5.058 16.498 1.00 74.38 88 ASP A O 1
ATOM 651 N N . VAL A 1 89 ? -19.544 -3.877 16.985 1.00 80.50 89 VAL A N 1
ATOM 652 C CA . VAL A 1 89 ? -19.172 -3.566 15.599 1.00 80.50 89 VAL A CA 1
ATOM 653 C C . VAL A 1 89 ? -18.459 -4.733 14.907 1.00 80.50 89 VAL A C 1
ATOM 655 O O . VAL A 1 89 ? -18.176 -4.657 13.711 1.00 80.50 89 VAL A O 1
ATOM 658 N N . GLY A 1 90 ? -18.172 -5.820 15.633 1.00 86.88 90 GLY A N 1
ATOM 659 C CA . GLY A 1 90 ? -17.370 -6.928 15.139 1.00 86.88 90 GLY A CA 1
ATOM 660 C C . GLY A 1 90 ? -15.951 -6.498 14.753 1.00 86.88 90 GLY A C 1
ATOM 661 O O . GLY A 1 90 ? -15.360 -5.595 15.340 1.00 86.88 90 GLY A O 1
ATOM 662 N N . THR A 1 91 ? -15.376 -7.176 13.759 1.00 91.12 91 THR A N 1
ATOM 663 C CA . THR A 1 91 ? -14.076 -6.802 13.187 1.00 91.12 91 THR A CA 1
ATOM 664 C C . THR A 1 91 ? -14.263 -5.802 12.055 1.00 91.12 91 THR A C 1
ATOM 666 O O . THR A 1 91 ? -14.967 -6.097 11.087 1.00 91.12 91 THR A O 1
ATOM 669 N N . LEU A 1 92 ? -13.562 -4.670 12.129 1.00 94.56 92 LEU A N 1
ATOM 670 C CA . LEU A 1 92 ? -13.479 -3.699 11.045 1.00 94.56 92 LEU A CA 1
ATOM 671 C C . LEU A 1 92 ? -12.173 -3.878 10.250 1.00 94.56 92 LEU A C 1
ATOM 673 O O . LEU A 1 92 ? -11.117 -4.112 10.845 1.00 94.56 92 LEU A O 1
ATOM 677 N N . PRO A 1 93 ? -12.202 -3.756 8.909 1.00 97.00 93 PRO A N 1
ATOM 678 C CA . PRO A 1 93 ? -10.989 -3.770 8.103 1.00 97.00 93 PRO A CA 1
ATOM 679 C C . PRO A 1 93 ? -10.062 -2.607 8.461 1.00 97.00 93 PRO A C 1
ATOM 681 O O . PRO A 1 93 ? -10.513 -1.465 8.556 1.00 97.00 93 PRO A O 1
ATOM 684 N N . LEU A 1 94 ? -8.763 -2.881 8.568 1.00 98.31 94 LEU A N 1
ATOM 685 C CA . LEU A 1 94 ? -7.726 -1.852 8.632 1.00 98.31 94 LEU A CA 1
ATOM 686 C C . LEU A 1 94 ? -7.204 -1.592 7.214 1.00 98.31 94 LEU A C 1
ATOM 688 O O . LEU A 1 94 ? -6.707 -2.509 6.563 1.00 98.31 94 LEU A O 1
ATOM 692 N N . VAL A 1 95 ? -7.328 -0.368 6.708 1.00 98.69 95 VAL A N 1
ATOM 693 C CA . VAL A 1 95 ? -6.984 -0.016 5.323 1.00 98.69 95 VAL A CA 1
ATOM 694 C C . VAL A 1 95 ? -5.857 1.006 5.306 1.00 98.69 95 VAL A C 1
ATOM 696 O O . VAL A 1 95 ? -6.026 2.132 5.754 1.00 98.69 95 VAL A O 1
ATOM 699 N N . PHE A 1 96 ? -4.720 0.633 4.728 1.00 98.88 96 PHE A N 1
ATOM 700 C CA . PHE A 1 96 ? -3.589 1.523 4.489 1.00 98.88 96 PHE A CA 1
ATOM 701 C C . PHE A 1 96 ? -3.769 2.262 3.164 1.00 98.88 96 PHE A C 1
ATOM 703 O O . PHE A 1 96 ? -3.919 1.628 2.120 1.00 98.88 96 PHE A O 1
ATOM 710 N N . ALA A 1 97 ? -3.694 3.590 3.187 1.00 98.75 97 ALA A N 1
ATOM 711 C CA . ALA A 1 97 ? -3.721 4.445 2.007 1.00 98.75 97 ALA A CA 1
ATOM 712 C C . ALA A 1 97 ? -2.371 5.163 1.849 1.00 98.75 97 ALA A C 1
ATOM 714 O O . ALA A 1 97 ? -2.093 6.161 2.507 1.00 98.75 97 ALA A O 1
ATOM 715 N N . VAL A 1 98 ? -1.513 4.638 0.970 1.00 98.88 98 VAL A N 1
ATOM 716 C CA . VAL A 1 98 ? -0.107 5.051 0.839 1.00 98.88 98 VAL A CA 1
ATOM 717 C C . VAL A 1 98 ? 0.088 6.027 -0.325 1.00 98.88 98 VAL A C 1
ATOM 719 O O . VAL A 1 98 ? -0.215 5.720 -1.484 1.00 98.88 98 VAL A O 1
ATOM 722 N N . HIS A 1 99 ? 0.604 7.218 -0.022 1.00 98.56 99 HIS A N 1
ATOM 723 C CA . HIS A 1 99 ? 0.697 8.316 -0.983 1.00 98.56 99 HIS A CA 1
ATOM 724 C C . HIS A 1 99 ? 1.778 8.112 -2.062 1.00 98.56 99 HIS A C 1
ATOM 726 O O . HIS A 1 99 ? 2.702 7.309 -1.937 1.00 98.56 99 HIS A O 1
ATOM 732 N N . CYS A 1 100 ? 1.664 8.875 -3.151 1.00 97.31 100 CYS A N 1
ATOM 733 C CA . CYS A 1 100 ? 2.662 8.942 -4.220 1.00 97.31 100 CYS A CA 1
ATOM 734 C C . CYS A 1 100 ? 3.920 9.731 -3.837 1.00 97.31 100 CYS A C 1
ATOM 736 O O . CYS A 1 100 ? 3.927 10.479 -2.864 1.00 97.31 100 CYS A O 1
ATOM 738 N N . PHE A 1 101 ? 4.985 9.599 -4.633 1.00 96.56 101 PHE A N 1
ATOM 739 C CA . PHE A 1 101 ? 6.211 10.375 -4.439 1.00 96.56 101 PHE A CA 1
ATOM 740 C C . PHE A 1 101 ? 5.925 11.873 -4.597 1.00 96.56 101 PHE A C 1
ATOM 742 O O . PHE A 1 101 ? 5.316 12.281 -5.588 1.00 96.56 101 PHE A O 1
ATOM 749 N N . GLY A 1 102 ? 6.342 12.675 -3.616 1.00 96.19 102 GLY A N 1
ATOM 750 C CA . GLY A 1 102 ? 6.075 14.116 -3.554 1.00 96.19 102 GLY A CA 1
ATOM 751 C C . GLY A 1 102 ? 4.649 14.489 -3.124 1.00 96.19 102 GLY A C 1
ATOM 752 O O . GLY A 1 102 ? 4.340 15.671 -3.000 1.00 96.19 102 GLY A O 1
ATOM 753 N N . CYS A 1 103 ? 3.775 13.507 -2.898 1.00 96.88 103 CYS A N 1
ATOM 754 C CA . CYS A 1 103 ? 2.422 13.711 -2.388 1.00 96.88 103 CYS A CA 1
ATOM 755 C C . CYS A 1 103 ? 2.421 13.710 -0.850 1.00 96.88 103 CYS A C 1
ATOM 757 O O . CYS A 1 103 ? 3.377 13.255 -0.223 1.00 96.88 103 CYS A O 1
ATOM 759 N N . SER A 1 104 ? 1.346 14.204 -0.236 1.00 95.75 104 SER A N 1
ATOM 760 C CA . SER A 1 104 ? 1.173 14.205 1.223 1.00 95.75 104 SER A CA 1
ATOM 761 C C . SER A 1 104 ? 0.096 13.218 1.676 1.00 95.75 104 SER A C 1
ATOM 763 O O . SER A 1 104 ? -0.736 12.780 0.876 1.00 95.75 104 SER A O 1
ATOM 765 N N . ALA A 1 105 ? 0.082 12.915 2.976 1.00 96.56 105 ALA A N 1
ATOM 766 C CA . ALA A 1 105 ? -0.972 12.135 3.625 1.00 96.56 105 ALA A CA 1
ATOM 767 C C . ALA A 1 105 ? -2.370 12.734 3.381 1.00 96.56 105 ALA A C 1
ATOM 769 O O . ALA A 1 105 ? -3.285 12.017 2.979 1.00 96.56 105 ALA A O 1
ATOM 770 N N . ALA A 1 106 ? -2.487 14.066 3.439 1.00 96.88 106 ALA A N 1
ATOM 771 C CA . ALA A 1 106 ? -3.740 14.790 3.210 1.00 96.88 106 ALA A CA 1
ATOM 772 C C . ALA A 1 106 ? -4.387 14.506 1.843 1.00 96.88 106 ALA A C 1
ATOM 774 O O . ALA A 1 106 ? -5.611 14.516 1.711 1.00 96.88 106 ALA A O 1
ATOM 775 N N . VAL A 1 107 ? -3.580 14.217 0.814 1.00 97.75 107 VAL A N 1
ATOM 776 C CA . VAL A 1 107 ? -4.103 13.808 -0.499 1.00 97.75 107 VAL A CA 1
ATOM 777 C C . VAL A 1 107 ? -4.824 12.461 -0.404 1.00 97.75 107 VAL A C 1
ATOM 779 O O . VAL A 1 107 ? -5.878 12.284 -1.014 1.00 97.75 107 VAL A O 1
ATOM 782 N N . MET A 1 108 ? -4.275 11.518 0.363 1.00 98.12 108 MET A N 1
ATOM 783 C CA . MET A 1 108 ? -4.891 10.209 0.571 1.00 98.12 108 MET A CA 1
ATOM 784 C C . MET A 1 108 ? -6.089 10.306 1.516 1.00 98.12 108 MET A C 1
ATOM 786 O O . MET A 1 108 ? -7.112 9.696 1.231 1.00 98.12 108 MET A O 1
ATOM 790 N N . GLU A 1 109 ? -6.028 11.118 2.573 1.00 97.00 109 GLU A N 1
ATOM 791 C CA . GLU A 1 109 ? -7.181 11.372 3.450 1.00 97.00 109 GLU A CA 1
ATOM 792 C C . GLU A 1 109 ? -8.391 11.873 2.660 1.00 97.00 109 GLU A C 1
ATOM 794 O O . GLU A 1 109 ? -9.462 11.268 2.713 1.00 97.00 109 GLU A O 1
ATOM 799 N N . GLY A 1 110 ? -8.213 12.927 1.854 1.00 96.62 110 GLY A N 1
ATOM 800 C CA . GLY A 1 110 ? -9.292 13.485 1.037 1.00 96.62 110 GLY A CA 1
ATOM 801 C C . GLY A 1 110 ? -9.876 12.484 0.034 1.00 96.62 110 GLY A C 1
ATOM 802 O O . GLY A 1 110 ? -11.048 12.589 -0.325 1.00 96.62 110 GLY A O 1
ATOM 803 N N . ALA A 1 111 ? -9.084 11.501 -0.402 1.00 96.56 111 ALA A N 1
ATOM 804 C CA . ALA A 1 111 ? -9.533 10.452 -1.306 1.00 96.56 111 ALA A CA 1
ATOM 805 C C . ALA A 1 111 ? -10.213 9.275 -0.589 1.00 96.56 111 ALA A C 1
ATOM 807 O O . ALA A 1 111 ? -11.123 8.688 -1.169 1.00 96.56 111 ALA A O 1
ATOM 808 N N . PHE A 1 112 ? -9.786 8.913 0.626 1.00 96.88 112 PHE A N 1
ATOM 809 C CA . PHE A 1 112 ? -10.151 7.643 1.268 1.00 96.88 112 PHE A CA 1
ATOM 810 C C . PHE A 1 112 ? -11.049 7.767 2.504 1.00 96.88 112 PHE A C 1
ATOM 812 O O . PHE A 1 112 ? -11.749 6.804 2.806 1.00 96.88 112 PHE A O 1
ATOM 819 N N . VAL A 1 113 ? -11.127 8.923 3.172 1.00 95.62 113 VAL A N 1
ATOM 820 C CA . VAL A 1 113 ? -12.029 9.125 4.327 1.00 95.62 113 VAL A CA 1
ATOM 821 C C . VAL A 1 113 ? -13.507 8.842 3.999 1.00 95.62 113 VAL A C 1
ATOM 823 O O . VAL A 1 113 ? -14.153 8.142 4.779 1.00 95.62 113 VAL A O 1
ATOM 826 N N . PRO A 1 114 ? -14.073 9.284 2.854 1.00 95.38 114 PRO A N 1
ATOM 827 C CA . PRO A 1 114 ? -15.451 8.929 2.504 1.00 95.38 114 PRO A CA 1
ATOM 828 C C . PRO A 1 114 ? -15.667 7.412 2.414 1.00 95.38 114 PRO A C 1
ATOM 830 O O . PRO A 1 114 ? -16.654 6.896 2.925 1.00 95.38 114 PRO A O 1
ATOM 833 N N . TYR A 1 115 ? -14.700 6.683 1.848 1.00 95.31 115 TYR A N 1
ATOM 834 C CA . TYR A 1 115 ? -14.760 5.224 1.756 1.00 95.31 115 TYR A CA 1
ATOM 835 C C . TYR A 1 115 ? -14.586 4.550 3.118 1.00 95.31 115 TYR A C 1
ATOM 837 O O . TYR A 1 115 ? -15.203 3.518 3.361 1.00 95.31 115 TYR A O 1
ATOM 845 N N . ALA A 1 116 ? -13.788 5.132 4.015 1.00 94.88 116 ALA A N 1
ATOM 846 C CA . ALA A 1 116 ? -13.661 4.628 5.375 1.00 94.88 116 ALA A CA 1
ATOM 847 C C . ALA A 1 116 ? -15.027 4.589 6.076 1.00 94.88 116 ALA A C 1
ATOM 849 O O . ALA A 1 116 ? -15.388 3.571 6.665 1.00 94.88 116 ALA A O 1
ATOM 850 N N . ASN A 1 117 ? -15.822 5.651 5.919 1.00 93.38 117 ASN A N 1
ATOM 851 C CA . ASN A 1 117 ? -17.187 5.713 6.438 1.00 93.38 117 ASN A CA 1
ATOM 852 C C . ASN A 1 117 ? -18.146 4.771 5.703 1.00 93.38 117 ASN A C 1
ATOM 854 O O . ASN A 1 117 ? -18.841 3.997 6.352 1.00 93.38 117 ASN A O 1
ATOM 858 N N . ASP A 1 118 ? -18.163 4.794 4.368 1.00 94.50 118 ASP A N 1
ATOM 859 C CA . ASP A 1 118 ? -19.112 3.997 3.575 1.00 94.50 118 ASP A CA 1
ATOM 860 C C . ASP A 1 118 ? -18.934 2.480 3.769 1.00 94.50 118 ASP A C 1
ATOM 862 O O . ASP A 1 118 ? -19.898 1.719 3.659 1.00 94.50 118 ASP A O 1
ATOM 866 N N . TYR A 1 119 ? -17.705 2.033 4.047 1.00 94.06 119 TYR A N 1
ATOM 867 C CA . TYR A 1 119 ? -17.351 0.616 4.167 1.00 94.06 119 TYR A CA 1
ATOM 868 C C . TYR A 1 119 ? -16.982 0.188 5.591 1.00 94.06 119 TYR A C 1
ATOM 870 O O . TYR A 1 119 ? -16.556 -0.952 5.777 1.00 94.06 119 TYR A O 1
ATOM 878 N N . ASN A 1 120 ? -17.169 1.061 6.588 1.00 93.50 120 ASN A N 1
ATOM 879 C CA . ASN A 1 120 ? -16.847 0.798 7.993 1.00 93.50 120 ASN A CA 1
ATOM 880 C C . ASN A 1 120 ? -15.417 0.262 8.183 1.00 93.50 120 ASN A C 1
ATOM 882 O O . ASN A 1 120 ? -15.210 -0.786 8.789 1.00 93.50 120 ASN A O 1
ATOM 886 N N . SER A 1 121 ? -14.421 0.960 7.642 1.00 95.56 121 SER A N 1
ATOM 887 C CA . SER A 1 121 ? -13.012 0.573 7.774 1.00 95.56 121 SER A CA 1
ATOM 888 C C . SER A 1 121 ? -12.213 1.620 8.534 1.00 95.56 121 SER A C 1
ATOM 890 O O . SER A 1 121 ? -12.373 2.813 8.284 1.00 95.56 121 SER A O 1
ATOM 892 N N . VAL A 1 122 ? -11.296 1.172 9.386 1.00 96.88 122 VAL A N 1
ATOM 893 C CA . VAL A 1 122 ? -10.290 2.034 10.012 1.00 96.88 122 VAL A CA 1
ATOM 894 C C . VAL A 1 122 ? -9.241 2.375 8.960 1.00 96.88 122 VAL A C 1
ATOM 896 O O . VAL A 1 122 ? -8.669 1.480 8.338 1.00 96.88 122 VAL A O 1
ATOM 899 N N . LEU A 1 123 ? -9.001 3.661 8.728 1.00 98.38 123 LEU A N 1
ATOM 900 C CA . LEU A 1 123 ? -8.073 4.134 7.704 1.00 98.38 123 LEU A CA 1
ATOM 901 C C . LEU A 1 123 ? -6.747 4.545 8.347 1.00 98.38 123 LEU A C 1
ATOM 903 O O . LEU A 1 123 ? -6.717 5.341 9.277 1.00 98.38 123 LEU A O 1
ATOM 907 N N . VAL A 1 124 ? -5.649 4.031 7.805 1.00 98.75 124 VAL A N 1
ATOM 908 C CA . VAL A 1 124 ? -4.278 4.405 8.154 1.00 98.75 124 VAL A CA 1
ATOM 909 C C . VAL A 1 124 ? -3.654 5.095 6.952 1.00 98.75 124 VAL A C 1
ATOM 911 O O . VAL A 1 124 ? -3.655 4.559 5.843 1.00 98.75 124 VAL A O 1
ATOM 914 N N . VAL A 1 125 ? -3.079 6.271 7.165 1.00 98.75 125 VAL A N 1
ATOM 915 C CA . VAL A 1 125 ? -2.379 7.046 6.141 1.00 98.75 125 VAL A CA 1
ATOM 916 C C . VAL A 1 125 ? -0.941 7.277 6.606 1.00 98.75 125 VAL A C 1
ATOM 918 O O . VAL A 1 125 ? -0.674 8.235 7.332 1.00 98.75 125 VAL A O 1
ATOM 921 N N . PRO A 1 126 ? 0.003 6.392 6.243 1.00 98.56 126 PRO A N 1
ATOM 922 C CA . PRO A 1 126 ? 1.400 6.556 6.626 1.00 98.56 126 PRO A CA 1
ATOM 923 C C . PRO A 1 126 ? 2.015 7.805 5.986 1.00 98.56 126 PRO A C 1
ATOM 925 O O . PRO A 1 126 ? 1.749 8.098 4.815 1.00 98.56 126 PRO A O 1
ATOM 928 N N . VAL A 1 127 ? 2.890 8.496 6.719 1.00 98.38 127 VAL A N 1
ATOM 929 C CA . VAL A 1 127 ? 3.653 9.638 6.202 1.00 98.38 127 VAL A CA 1
ATOM 930 C C . VAL A 1 127 ? 5.043 9.175 5.758 1.00 98.38 127 VAL A C 1
ATOM 932 O O . VAL A 1 127 ? 5.839 8.635 6.537 1.00 98.38 127 VAL A O 1
ATOM 935 N N . GLY A 1 128 ? 5.332 9.354 4.469 1.00 96.88 128 GLY A N 1
ATOM 936 C CA . GLY A 1 128 ? 6.635 9.057 3.881 1.00 96.8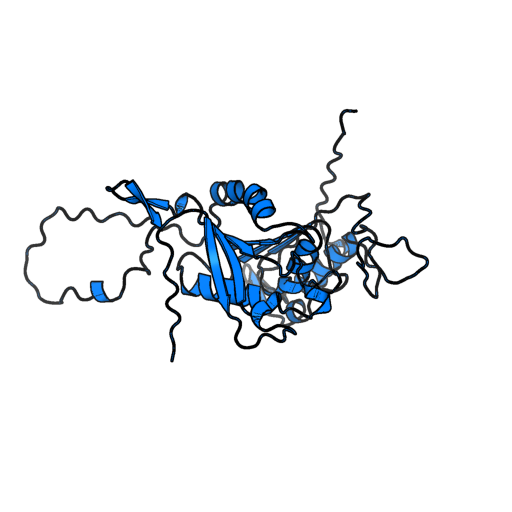8 128 GLY A CA 1
ATOM 937 C C . GLY A 1 128 ? 7.669 10.129 4.224 1.00 96.88 128 GLY A C 1
ATOM 938 O O . GLY A 1 128 ? 7.375 11.327 4.188 1.00 96.88 128 GLY A O 1
ATOM 939 N N . ILE A 1 129 ? 8.901 9.711 4.510 1.00 95.19 129 ILE A N 1
ATOM 940 C CA . ILE A 1 129 ? 10.013 10.626 4.797 1.00 95.19 129 ILE A CA 1
ATOM 941 C C . ILE A 1 129 ? 10.391 11.371 3.519 1.00 95.19 129 ILE A C 1
ATOM 943 O O . ILE A 1 129 ? 10.566 10.757 2.462 1.00 95.19 129 ILE A O 1
ATOM 947 N N . GLU A 1 130 ? 10.485 12.702 3.610 1.00 94.88 130 GLU A N 1
ATOM 948 C CA . GLU A 1 130 ? 10.702 13.582 2.449 1.00 94.88 130 GLU A CA 1
ATOM 949 C C . GLU A 1 130 ? 9.706 13.268 1.310 1.00 94.88 130 GLU A C 1
ATOM 951 O O . GLU A 1 130 ? 10.056 13.207 0.130 1.00 94.88 130 GLU A O 1
ATOM 956 N N . ASN A 1 131 ? 8.450 12.981 1.684 1.00 96.75 131 ASN A N 1
ATOM 957 C CA . ASN A 1 131 ? 7.363 12.587 0.786 1.00 96.75 131 ASN A CA 1
ATOM 958 C C . ASN A 1 131 ? 7.695 11.372 -0.104 1.00 96.75 131 ASN A C 1
ATOM 960 O O . ASN A 1 131 ? 7.247 11.290 -1.253 1.00 96.75 131 ASN A O 1
ATOM 964 N N . SER A 1 132 ? 8.457 10.413 0.425 1.00 96.81 132 SER A N 1
ATOM 965 C CA . SER A 1 132 ? 8.851 9.187 -0.270 1.00 96.81 132 SER A CA 1
ATOM 966 C C . SER A 1 132 ? 8.829 7.963 0.646 1.00 96.81 132 SER A C 1
ATOM 968 O O . SER A 1 132 ? 8.970 8.082 1.861 1.00 96.81 132 SER A O 1
ATOM 970 N N . PHE A 1 133 ? 8.676 6.788 0.038 1.00 97.38 133 PHE A N 1
ATOM 971 C CA . PHE A 1 133 ? 8.841 5.480 0.666 1.00 97.38 133 PHE A CA 1
ATOM 972 C C . PHE A 1 133 ? 9.934 4.683 -0.051 1.00 97.38 133 PHE A C 1
ATOM 974 O O . PHE A 1 133 ? 10.104 4.792 -1.273 1.00 97.38 133 PHE A O 1
ATOM 981 N N . ASN A 1 134 ? 10.652 3.859 0.701 1.00 95.38 134 ASN A N 1
ATOM 982 C CA . ASN A 1 134 ? 11.624 2.895 0.220 1.00 95.38 134 ASN A CA 1
ATOM 983 C C . ASN A 1 134 ? 10.909 1.709 -0.437 1.00 95.38 134 ASN A C 1
ATOM 985 O O . ASN A 1 134 ? 10.753 0.632 0.132 1.00 95.38 134 ASN A O 1
ATOM 989 N N . ALA A 1 135 ? 10.466 1.918 -1.671 1.00 94.19 135 ALA A N 1
ATOM 990 C CA . ALA A 1 135 ? 9.624 0.979 -2.391 1.00 94.19 135 ALA A CA 1
ATOM 991 C C . ALA A 1 135 ? 10.413 0.130 -3.403 1.00 94.19 135 ALA A C 1
ATOM 993 O O . ALA A 1 135 ? 9.921 -0.162 -4.498 1.00 94.19 135 ALA A O 1
ATOM 994 N N . ARG A 1 136 ? 11.659 -0.227 -3.054 1.00 91.00 136 ARG A N 1
ATOM 995 C CA . ARG A 1 136 ? 12.624 -1.037 -3.826 1.00 91.00 136 ARG A CA 1
ATOM 996 C C . ARG A 1 136 ? 13.045 -0.468 -5.190 1.00 91.00 136 ARG A C 1
ATOM 998 O O . ARG A 1 136 ? 14.220 -0.202 -5.402 1.00 91.00 136 ARG A O 1
ATOM 1005 N N . HIS A 1 137 ? 12.114 -0.305 -6.130 1.00 89.19 137 HIS A N 1
ATOM 1006 C CA . HIS A 1 137 ? 12.370 0.207 -7.489 1.00 89.19 137 HIS A CA 1
ATOM 1007 C C . HIS A 1 137 ? 11.991 1.680 -7.672 1.00 89.19 137 HIS A C 1
ATOM 1009 O O . HIS A 1 137 ? 12.222 2.258 -8.729 1.00 89.19 137 HIS A O 1
ATOM 1015 N N . CYS A 1 138 ? 11.386 2.292 -6.660 1.00 90.75 138 CYS A N 1
ATOM 1016 C CA . CYS A 1 138 ? 11.071 3.713 -6.624 1.00 90.75 138 CYS A CA 1
ATOM 1017 C C . CYS A 1 138 ? 11.334 4.188 -5.200 1.00 90.75 138 CYS A C 1
ATOM 1019 O O . CYS A 1 138 ? 10.988 3.487 -4.260 1.00 90.75 138 CYS A O 1
ATOM 1021 N N . CYS A 1 139 ? 11.830 5.371 -4.916 1.00 91.94 139 CYS A N 1
ATOM 1022 C CA . CYS A 1 139 ? 12.533 6.421 -5.645 1.00 91.94 139 CYS A CA 1
ATOM 1023 C C . CYS A 1 139 ? 12.663 7.531 -4.579 1.00 91.94 139 CYS A C 1
ATOM 1025 O O . CYS A 1 139 ? 11.895 7.555 -3.613 1.00 91.94 139 CYS A O 1
ATOM 1027 N N . GLY A 1 140 ? 13.599 8.463 -4.735 1.00 93.56 140 GLY A N 1
ATOM 1028 C CA . GLY A 1 140 ? 13.765 9.548 -3.766 1.00 93.56 140 GLY A CA 1
ATOM 1029 C C . GLY A 1 140 ? 14.403 9.111 -2.444 1.00 93.56 140 GLY A C 1
ATOM 1030 O O . GLY A 1 140 ? 14.985 8.029 -2.337 1.00 93.56 140 GLY A O 1
ATOM 1031 N N . TYR A 1 141 ? 14.310 9.992 -1.447 1.00 93.94 141 TYR A N 1
ATOM 1032 C CA . TYR A 1 141 ? 15.117 9.941 -0.226 1.00 93.94 141 TYR A CA 1
ATOM 1033 C C . TYR A 1 141 ? 14.998 8.617 0.525 1.00 93.94 141 TYR A C 1
ATOM 1035 O O . TYR A 1 141 ? 16.010 8.043 0.922 1.00 93.94 141 TYR A O 1
ATOM 1043 N N . ALA A 1 142 ? 13.774 8.116 0.703 1.00 94.19 142 ALA A N 1
ATOM 1044 C CA . ALA A 1 142 ? 13.544 6.920 1.495 1.00 94.19 142 ALA A CA 1
ATOM 1045 C C . ALA A 1 142 ? 14.252 5.692 0.898 1.00 94.19 142 ALA A C 1
ATOM 1047 O O . ALA A 1 142 ? 14.889 4.933 1.628 1.00 94.19 142 ALA A O 1
ATOM 1048 N N . LEU A 1 143 ? 14.243 5.552 -0.434 1.00 93.50 143 LEU A N 1
ATOM 1049 C CA . LEU A 1 143 ? 15.017 4.521 -1.130 1.00 93.50 143 LEU A CA 1
ATOM 1050 C C . LEU A 1 143 ? 16.529 4.765 -0.993 1.00 93.50 143 LEU A C 1
ATOM 1052 O O . LEU A 1 143 ? 17.271 3.858 -0.618 1.00 93.50 143 LEU A O 1
ATOM 1056 N N . GLU A 1 144 ? 16.993 5.992 -1.248 1.00 92.12 144 GLU A N 1
ATOM 1057 C CA . GLU A 1 144 ? 18.420 6.357 -1.181 1.00 92.12 144 GLU A CA 1
ATOM 1058 C C . GLU A 1 144 ? 19.040 6.124 0.202 1.00 92.12 144 GLU A C 1
ATOM 1060 O O . GLU A 1 144 ? 20.230 5.816 0.311 1.00 92.12 144 GLU A O 1
ATOM 1065 N N . LYS A 1 145 ? 18.246 6.286 1.263 1.00 92.12 145 LYS A N 1
ATOM 1066 C CA . LYS A 1 145 ? 18.668 6.098 2.655 1.00 92.12 145 LYS A CA 1
ATOM 1067 C C . LYS A 1 145 ? 18.296 4.750 3.244 1.00 92.12 145 LYS A C 1
ATOM 1069 O O . LYS A 1 145 ? 18.611 4.520 4.407 1.00 92.12 145 LYS A O 1
ATOM 1074 N N . SER A 1 146 ? 17.691 3.865 2.450 1.00 91.44 146 SER A N 1
ATOM 1075 C CA . SER A 1 146 ? 17.248 2.547 2.912 1.00 91.44 146 SER A CA 1
ATOM 1076 C C . SER A 1 146 ? 16.369 2.648 4.165 1.00 91.44 146 SER A C 1
ATOM 1078 O O . SER A 1 146 ? 16.592 1.949 5.150 1.00 91.44 146 SER A O 1
ATOM 1080 N N . ILE A 1 147 ? 15.398 3.564 4.138 1.00 93.25 147 ILE A N 1
ATOM 1081 C CA . ILE A 1 147 ? 14.416 3.727 5.213 1.00 93.25 147 ILE A CA 1
ATOM 1082 C C . ILE A 1 147 ? 13.584 2.450 5.325 1.00 93.25 147 ILE A C 1
ATOM 1084 O O . ILE A 1 147 ? 13.145 1.899 4.316 1.00 93.25 147 ILE A O 1
ATOM 1088 N N . ASP A 1 148 ? 13.370 1.965 6.544 1.00 92.75 148 ASP A N 1
ATOM 1089 C CA . ASP A 1 148 ? 12.608 0.739 6.774 1.00 92.75 148 ASP A CA 1
ATOM 1090 C C . ASP A 1 148 ? 11.102 1.025 6.890 1.00 92.75 148 ASP A C 1
ATOM 1092 O O . ASP A 1 148 ? 10.517 1.097 7.973 1.00 92.75 148 ASP A O 1
ATOM 1096 N N . ASP A 1 149 ? 10.471 1.243 5.737 1.00 95.75 149 ASP A N 1
ATOM 1097 C CA . ASP A 1 149 ? 9.029 1.482 5.645 1.00 95.75 149 ASP A CA 1
ATOM 1098 C C . ASP A 1 149 ? 8.185 0.217 5.861 1.00 95.75 149 ASP A C 1
ATOM 1100 O O . ASP A 1 149 ? 7.017 0.320 6.236 1.00 95.75 149 ASP A O 1
ATOM 1104 N N . VAL A 1 150 ? 8.758 -0.976 5.665 1.00 94.69 150 VAL A N 1
ATOM 1105 C CA . VAL A 1 150 ? 8.051 -2.241 5.918 1.00 94.69 150 VAL A CA 1
ATOM 1106 C C . VAL A 1 150 ? 7.873 -2.439 7.420 1.00 94.69 150 VAL A C 1
ATOM 1108 O O . VAL A 1 150 ? 6.741 -2.633 7.865 1.00 94.69 150 VAL A O 1
ATOM 1111 N N . SER A 1 151 ? 8.949 -2.304 8.203 1.00 93.12 151 SER A N 1
ATOM 1112 C CA . SER A 1 151 ? 8.865 -2.386 9.665 1.00 93.12 151 SER A CA 1
ATOM 1113 C C . SER A 1 151 ? 7.975 -1.286 10.232 1.00 93.12 151 SER A C 1
ATOM 1115 O O . SER A 1 151 ? 7.230 -1.534 11.176 1.00 93.12 151 SER A O 1
ATOM 1117 N N . PHE A 1 152 ? 7.982 -0.084 9.646 1.00 96.31 152 PHE A N 1
ATOM 1118 C CA . PHE A 1 152 ? 7.052 0.973 10.044 1.00 96.31 152 PHE A CA 1
ATOM 1119 C C . PHE A 1 152 ? 5.582 0.535 9.918 1.00 96.31 152 PHE A C 1
ATOM 1121 O O . PHE A 1 152 ? 4.808 0.695 10.861 1.00 96.31 152 PHE A O 1
ATOM 1128 N N . PHE A 1 153 ? 5.193 -0.056 8.785 1.00 97.81 153 PHE A N 1
ATOM 1129 C CA . PHE A 1 153 ? 3.818 -0.528 8.588 1.00 97.81 153 PHE A CA 1
ATOM 1130 C C . PHE A 1 153 ? 3.475 -1.691 9.524 1.00 97.81 153 PHE A C 1
ATOM 1132 O O . PHE A 1 153 ? 2.369 -1.734 10.060 1.00 97.81 153 PHE A O 1
ATOM 1139 N N . GLU A 1 154 ? 4.421 -2.603 9.758 1.00 95.94 154 GLU A N 1
ATOM 1140 C CA . GLU A 1 154 ? 4.266 -3.711 10.705 1.00 95.94 154 GLU A CA 1
ATOM 1141 C C . GLU A 1 154 ? 4.010 -3.213 12.137 1.00 95.94 154 GLU A C 1
ATOM 1143 O O . GLU A 1 154 ? 3.098 -3.708 12.801 1.00 95.94 154 GLU A O 1
ATOM 1148 N N . HIS A 1 155 ? 4.741 -2.186 12.587 1.00 95.94 155 HIS A N 1
ATOM 1149 C CA . HIS A 1 155 ? 4.537 -1.577 13.905 1.00 95.94 155 HIS A CA 1
ATOM 1150 C C . HIS A 1 155 ? 3.142 -0.963 14.042 1.00 95.94 155 HIS A C 1
ATOM 1152 O O . HIS A 1 155 ? 2.471 -1.228 15.034 1.00 95.94 155 HIS A O 1
ATOM 1158 N N . ILE A 1 156 ? 2.660 -0.227 13.030 1.00 97.88 156 ILE A N 1
ATOM 1159 C CA . ILE A 1 156 ? 1.294 0.324 13.057 1.00 97.88 156 ILE A CA 1
ATOM 1160 C C . ILE A 1 156 ? 0.257 -0.799 13.200 1.00 97.88 156 ILE A C 1
ATOM 1162 O O . ILE A 1 156 ? -0.652 -0.697 14.020 1.00 97.88 156 ILE A O 1
ATOM 1166 N N . ILE A 1 157 ? 0.380 -1.877 12.417 1.00 98.00 157 ILE A N 1
ATOM 1167 C CA . ILE A 1 157 ? -0.569 -3.002 12.462 1.00 98.00 157 ILE A CA 1
ATOM 1168 C C . ILE A 1 157 ? -0.593 -3.635 13.854 1.00 98.00 157 ILE A C 1
ATOM 1170 O O . ILE A 1 157 ? -1.674 -3.864 14.402 1.00 98.00 157 ILE A O 1
ATOM 1174 N N . ARG A 1 158 ? 0.587 -3.908 14.419 1.00 95.94 158 ARG A N 1
ATOM 1175 C CA . ARG A 1 158 ? 0.736 -4.529 15.736 1.00 95.94 158 ARG A CA 1
ATOM 1176 C C . ARG A 1 158 ? 0.163 -3.643 16.839 1.00 95.94 158 ARG A C 1
ATOM 1178 O O . ARG A 1 158 ? -0.603 -4.131 17.666 1.00 95.94 158 ARG A O 1
ATOM 1185 N N . ASP A 1 159 ? 0.519 -2.362 16.844 1.00 95.00 159 ASP A N 1
ATOM 1186 C CA . ASP A 1 159 ? 0.113 -1.428 17.892 1.00 95.00 159 ASP A CA 1
ATOM 1187 C C . ASP A 1 159 ? -1.411 -1.228 17.865 1.00 95.00 159 ASP A C 1
ATOM 1189 O O . ASP A 1 159 ? -2.068 -1.395 18.891 1.00 95.00 159 ASP A O 1
ATOM 1193 N N . LEU A 1 160 ? -2.007 -1.017 16.683 1.00 95.00 160 LEU A N 1
ATOM 1194 C CA . LEU A 1 160 ? -3.461 -0.868 16.550 1.00 95.00 160 LEU A CA 1
ATOM 1195 C C . LEU A 1 160 ? -4.231 -2.160 16.854 1.00 95.00 160 LEU A C 1
ATOM 1197 O O . LEU A 1 160 ? -5.311 -2.093 17.433 1.00 95.00 160 LEU A O 1
ATOM 1201 N N . SER A 1 161 ? -3.696 -3.333 16.497 1.00 93.00 161 SER A N 1
ATOM 1202 C CA . SER A 1 161 ? -4.327 -4.622 16.840 1.00 93.00 161 SER A CA 1
ATOM 1203 C C . SER A 1 161 ? -4.230 -4.938 18.337 1.00 93.00 161 SER A C 1
ATOM 1205 O O . SER A 1 161 ? -5.067 -5.665 18.869 1.00 93.00 161 SER A O 1
ATOM 1207 N N . GLY A 1 162 ? -3.206 -4.419 19.021 1.00 92.44 162 GLY A N 1
ATOM 1208 C CA . GLY A 1 162 ? -3.065 -4.516 20.473 1.00 92.44 162 GLY A CA 1
ATOM 1209 C C . GLY A 1 162 ? -3.937 -3.515 21.234 1.00 92.44 162 GLY A C 1
ATOM 1210 O O . GLY A 1 162 ? -4.382 -3.820 22.337 1.00 92.44 162 GLY A O 1
ATOM 1211 N N . GLU A 1 163 ? -4.181 -2.342 20.646 1.00 91.06 163 GLU A N 1
ATOM 1212 C CA . GLU A 1 163 ? -4.981 -1.263 21.236 1.00 91.06 163 GLU A CA 1
ATOM 1213 C C . GLU A 1 163 ? -6.488 -1.458 21.022 1.00 91.06 163 GLU A C 1
ATOM 1215 O O . GLU A 1 163 ? -7.264 -1.194 21.936 1.00 91.06 163 GLU A O 1
ATOM 1220 N N . PHE A 1 164 ? -6.917 -1.948 19.852 1.00 89.19 164 PHE A N 1
ATOM 1221 C CA . PHE A 1 164 ? -8.331 -1.995 19.471 1.00 89.19 164 PHE A CA 1
ATOM 1222 C C . PHE A 1 164 ? -8.827 -3.410 19.184 1.00 89.19 164 PHE A C 1
ATOM 1224 O O . PHE A 1 164 ? -8.448 -4.043 18.200 1.00 89.19 164 PHE A O 1
ATOM 1231 N N . SER A 1 165 ? -9.793 -3.875 19.978 1.00 88.19 165 SER A N 1
ATOM 1232 C CA . SER A 1 165 ? -10.383 -5.217 19.835 1.00 88.19 165 SER A CA 1
ATOM 1233 C C . SER A 1 165 ? -11.115 -5.473 18.504 1.00 88.19 165 SER A C 1
ATOM 1235 O O . SER A 1 165 ? -11.246 -6.626 18.084 1.00 88.19 165 SER A O 1
ATOM 1237 N N . PHE A 1 166 ? -11.569 -4.418 17.818 1.00 89.81 166 PHE A N 1
ATOM 1238 C CA . PHE A 1 166 ? -12.196 -4.496 16.493 1.00 89.81 166 PHE A CA 1
ATOM 1239 C C . PHE A 1 166 ? -11.183 -4.533 15.333 1.00 89.81 166 PHE A C 1
ATOM 1241 O O . PHE A 1 166 ? -11.589 -4.742 14.190 1.00 89.81 166 PHE A O 1
ATOM 1248 N N . VAL A 1 167 ? -9.881 -4.363 15.591 1.00 91.88 167 VAL A N 1
ATOM 1249 C CA . VAL A 1 167 ? -8.809 -4.468 14.588 1.00 91.88 167 VAL A CA 1
ATOM 1250 C C . VAL A 1 167 ? -8.153 -5.845 14.683 1.00 91.88 167 VAL A C 1
ATOM 1252 O O . VAL A 1 167 ? -7.800 -6.316 15.761 1.00 91.88 167 VAL A O 1
ATOM 1255 N N . ARG A 1 168 ? -7.979 -6.518 13.540 1.00 92.12 168 ARG A N 1
ATOM 1256 C CA . ARG A 1 168 ? -7.300 -7.820 13.462 1.00 92.12 168 ARG A CA 1
ATOM 1257 C C . ARG A 1 168 ? -6.225 -7.823 12.384 1.00 92.12 168 ARG A C 1
ATOM 1259 O O . ARG A 1 168 ? -6.479 -7.397 11.258 1.00 92.12 168 ARG A O 1
ATOM 1266 N N . GLU A 1 169 ? -5.079 -8.428 12.689 1.00 91.88 169 GLU A N 1
ATOM 1267 C CA . GLU A 1 169 ? -3.946 -8.573 11.758 1.00 91.88 169 GLU A CA 1
ATOM 1268 C C . GLU A 1 169 ? -4.294 -9.361 10.478 1.00 91.88 169 GLU A C 1
ATOM 1270 O O . GLU A 1 169 ? -3.675 -9.176 9.432 1.00 91.88 169 GLU A O 1
ATOM 1275 N N . ASP A 1 170 ? -5.315 -10.226 10.517 1.00 89.12 170 ASP A N 1
ATOM 1276 C CA . ASP A 1 170 ? -5.794 -10.975 9.346 1.00 89.12 170 ASP A CA 1
ATOM 1277 C C . ASP A 1 170 ? -6.760 -10.180 8.444 1.00 89.12 170 ASP A C 1
ATOM 1279 O O . ASP A 1 170 ? -7.119 -10.646 7.357 1.00 89.12 170 ASP A O 1
ATOM 1283 N N . SER A 1 171 ? -7.139 -8.969 8.866 1.00 94.44 171 SER A N 1
ATOM 1284 C CA . SER A 1 171 ? -8.116 -8.087 8.217 1.00 94.44 171 SER A CA 1
ATOM 1285 C C . SER A 1 171 ? -7.502 -6.742 7.802 1.00 94.44 171 SER A C 1
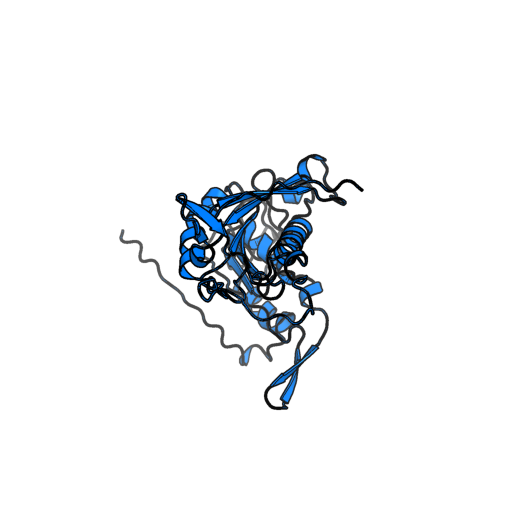ATOM 1287 O O . SER A 1 171 ? -8.173 -5.710 7.821 1.00 94.44 171 SER A O 1
ATOM 1289 N N . VAL A 1 172 ? -6.228 -6.761 7.392 1.00 97.88 172 VAL A N 1
ATOM 1290 C CA . VAL A 1 172 ? -5.476 -5.576 6.948 1.00 97.88 172 VAL A CA 1
ATOM 1291 C C . VAL A 1 172 ? -5.334 -5.541 5.425 1.00 97.88 172 VAL A C 1
ATOM 1293 O O . VAL A 1 172 ? -4.967 -6.532 4.790 1.00 97.88 172 VAL A O 1
ATOM 1296 N N . TYR A 1 173 ? -5.590 -4.387 4.822 1.00 98.50 173 TYR A N 1
ATOM 1297 C CA . TYR A 1 173 ? -5.592 -4.150 3.380 1.00 98.50 173 TYR A CA 1
ATOM 1298 C C . TYR A 1 173 ? -4.755 -2.919 3.052 1.00 98.50 173 TYR A C 1
ATOM 1300 O O . TYR A 1 173 ? -4.614 -2.033 3.889 1.00 98.50 173 TYR A O 1
ATOM 1308 N N . ALA A 1 174 ? -4.238 -2.825 1.828 1.00 98.69 174 ALA A N 1
ATOM 1309 C CA . ALA A 1 174 ? -3.500 -1.638 1.412 1.00 98.69 174 ALA A CA 1
ATOM 1310 C C . ALA A 1 174 ? -3.813 -1.202 -0.015 1.00 98.69 174 ALA A C 1
ATOM 1312 O O . ALA A 1 174 ? -3.990 -2.013 -0.921 1.00 98.69 174 ALA A O 1
ATOM 1313 N N . VAL A 1 175 ? -3.820 0.103 -0.230 1.00 98.69 175 VAL A N 1
ATOM 1314 C CA . VAL A 1 175 ? -3.887 0.759 -1.531 1.00 98.69 175 VAL A CA 1
ATOM 1315 C C . VAL A 1 175 ? -2.785 1.800 -1.595 1.00 98.69 175 VAL A C 1
ATOM 1317 O O . VAL A 1 175 ? -2.521 2.502 -0.622 1.00 98.69 175 VAL A O 1
ATOM 1320 N N . GLY A 1 176 ? -2.121 1.898 -2.740 1.00 98.44 176 GLY A N 1
ATOM 1321 C CA . GLY A 1 176 ? -1.008 2.823 -2.896 1.00 98.44 176 GLY A CA 1
ATOM 1322 C C . GLY A 1 176 ? -0.922 3.398 -4.296 1.00 98.44 176 GLY A C 1
ATOM 1323 O O . GLY A 1 176 ? -1.231 2.712 -5.270 1.00 98.44 176 GLY A O 1
ATOM 1324 N N . TRP A 1 177 ? -0.500 4.658 -4.407 1.00 97.75 177 TRP A N 1
ATOM 1325 C CA . TRP A 1 177 ? -0.352 5.355 -5.690 1.00 97.75 177 TRP A CA 1
ATOM 1326 C C . TRP A 1 177 ? 1.118 5.536 -6.062 1.00 97.75 177 TRP A C 1
ATOM 1328 O O . TRP A 1 177 ? 1.891 6.060 -5.270 1.00 97.75 177 TRP A O 1
ATOM 1338 N N . SER A 1 178 ? 1.519 5.180 -7.286 1.00 95.94 178 SER A N 1
ATOM 1339 C CA . SER A 1 178 ? 2.886 5.381 -7.796 1.00 95.94 178 SER A CA 1
ATOM 1340 C C . SER A 1 178 ? 3.944 4.805 -6.839 1.00 95.94 178 SER A C 1
ATOM 1342 O O . SER A 1 178 ? 3.942 3.595 -6.632 1.00 95.94 178 SER A O 1
ATOM 1344 N N . ASN A 1 179 ? 4.794 5.618 -6.199 1.00 97.31 179 ASN A N 1
ATOM 1345 C CA . ASN A 1 179 ? 5.716 5.176 -5.139 1.00 97.31 179 ASN A CA 1
ATOM 1346 C C . ASN A 1 179 ? 5.006 4.420 -4.002 1.00 97.31 179 ASN A C 1
ATOM 1348 O O . ASN A 1 179 ? 5.468 3.348 -3.629 1.00 97.31 179 ASN A O 1
ATOM 1352 N N . GLY A 1 180 ? 3.836 4.877 -3.551 1.00 98.19 180 GLY A N 1
ATOM 1353 C CA . GLY A 1 180 ? 2.995 4.124 -2.622 1.00 98.19 180 GLY A CA 1
ATOM 1354 C C . GLY A 1 180 ? 2.472 2.814 -3.216 1.00 98.19 180 GLY A C 1
ATOM 1355 O O . GLY A 1 180 ? 2.340 1.829 -2.503 1.00 98.19 180 GLY A O 1
ATOM 1356 N N . GLY A 1 181 ? 2.231 2.758 -4.530 1.00 97.25 181 GLY A N 1
ATOM 1357 C CA . GLY A 1 181 ? 1.860 1.531 -5.246 1.00 97.25 181 GLY A CA 1
ATOM 1358 C C . GLY A 1 181 ? 2.982 0.491 -5.225 1.00 97.25 181 GLY A C 1
ATOM 1359 O O . GLY A 1 181 ? 2.748 -0.670 -4.893 1.00 97.25 181 GLY A O 1
ATOM 1360 N N . PHE A 1 182 ? 4.217 0.923 -5.494 1.00 96.88 182 PHE A N 1
ATOM 1361 C CA . PHE A 1 182 ? 5.402 0.088 -5.292 1.00 96.88 182 PHE A CA 1
ATOM 1362 C C . PHE A 1 182 ? 5.541 -0.331 -3.822 1.00 96.88 182 PHE A C 1
ATOM 1364 O O . PHE A 1 182 ? 5.853 -1.487 -3.557 1.00 96.88 182 PHE A O 1
ATOM 1371 N N . MET A 1 183 ? 5.263 0.574 -2.876 1.00 98.06 183 MET A N 1
ATOM 1372 C CA . MET A 1 183 ? 5.443 0.317 -1.446 1.00 98.06 183 MET A CA 1
ATOM 1373 C C . MET A 1 183 ? 4.464 -0.736 -0.925 1.00 98.06 183 MET A C 1
ATOM 1375 O O . MET A 1 183 ? 4.871 -1.666 -0.236 1.00 98.06 183 MET A O 1
ATOM 1379 N N . VAL A 1 184 ? 3.181 -0.659 -1.296 1.00 98.06 184 VAL A N 1
ATOM 1380 C CA . VAL A 1 184 ? 2.209 -1.694 -0.905 1.00 98.06 184 VAL A CA 1
ATOM 1381 C C . VAL A 1 184 ? 2.511 -3.039 -1.562 1.00 98.06 184 VAL A C 1
ATOM 1383 O O . VAL A 1 184 ? 2.173 -4.074 -0.997 1.00 98.06 184 VAL A O 1
ATOM 1386 N N . PHE A 1 185 ? 3.165 -3.045 -2.730 1.00 96.50 185 PHE A N 1
ATOM 1387 C CA . PHE A 1 185 ? 3.651 -4.272 -3.360 1.00 96.50 185 PHE A CA 1
ATOM 1388 C C . PHE A 1 185 ? 4.859 -4.855 -2.607 1.00 96.50 185 PHE A C 1
ATOM 1390 O O . PHE A 1 185 ? 4.913 -6.065 -2.394 1.00 96.50 185 PHE A O 1
ATOM 1397 N N . GLU A 1 186 ? 5.799 -4.011 -2.177 1.00 95.88 186 GLU A N 1
ATOM 1398 C CA . GLU A 1 186 ? 6.952 -4.413 -1.362 1.00 95.88 186 GLU A CA 1
ATOM 1399 C C . GLU A 1 186 ? 6.508 -5.006 -0.019 1.00 95.88 186 GLU A C 1
ATOM 1401 O O . GLU A 1 186 ? 6.890 -6.119 0.335 1.00 95.88 186 GLU A O 1
ATOM 1406 N N . ALA A 1 187 ? 5.615 -4.309 0.685 1.00 96.12 187 ALA A N 1
ATOM 1407 C CA . ALA A 1 187 ? 5.092 -4.702 1.992 1.00 96.12 187 ALA A CA 1
ATOM 1408 C C . ALA A 1 187 ? 3.944 -5.731 1.919 1.00 96.12 187 ALA A C 1
ATOM 1410 O O . ALA A 1 187 ? 3.231 -5.958 2.896 1.00 96.12 187 ALA A O 1
ATOM 1411 N N . ALA A 1 188 ? 3.724 -6.379 0.774 1.00 95.06 188 ALA A N 1
ATOM 1412 C CA . ALA A 1 188 ? 2.505 -7.147 0.531 1.00 95.06 188 ALA A CA 1
ATOM 1413 C C . ALA A 1 188 ? 2.328 -8.397 1.421 1.00 95.06 188 ALA A C 1
ATOM 1415 O O . ALA A 1 188 ? 1.226 -8.945 1.512 1.00 95.06 188 ALA A O 1
ATOM 1416 N N . ALA A 1 189 ? 3.384 -8.838 2.112 1.00 92.25 189 ALA A N 1
ATOM 1417 C CA . ALA A 1 189 ? 3.308 -9.877 3.139 1.00 92.25 189 ALA A CA 1
ATOM 1418 C C . ALA A 1 189 ? 2.436 -9.481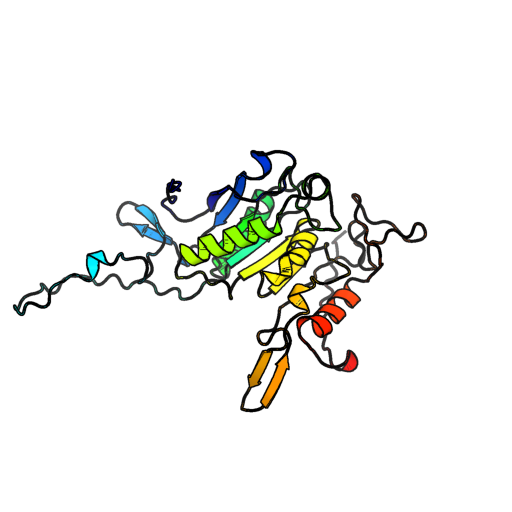 4.345 1.00 92.25 189 ALA A C 1
ATOM 1420 O O . ALA A 1 189 ? 1.793 -10.358 4.931 1.00 92.25 189 ALA A O 1
ATOM 1421 N N . LEU A 1 190 ? 2.342 -8.182 4.644 1.00 93.94 190 LEU A N 1
ATOM 1422 C CA . LEU A 1 190 ? 1.556 -7.638 5.754 1.00 93.94 190 LEU A CA 1
ATOM 1423 C C . LEU A 1 190 ? 0.045 -7.629 5.473 1.00 93.94 190 LEU A C 1
ATOM 1425 O O . LEU A 1 190 ? -0.756 -7.582 6.397 1.00 93.94 190 LEU A O 1
ATOM 1429 N N . PHE A 1 191 ? -0.367 -7.697 4.201 1.00 95.50 191 PHE A N 1
ATOM 1430 C CA . PHE A 1 191 ? -1.741 -7.380 3.803 1.00 95.50 191 PHE A CA 1
ATOM 1431 C C . PHE A 1 191 ? -2.505 -8.577 3.237 1.00 95.50 191 PHE A C 1
ATOM 1433 O O . PHE A 1 191 ? -2.021 -9.318 2.373 1.00 95.50 191 PHE A O 1
ATOM 1440 N N . ARG A 1 192 ? -3.762 -8.730 3.653 1.00 93.94 192 ARG A N 1
ATOM 1441 C CA . ARG A 1 192 ? -4.716 -9.707 3.115 1.00 93.94 192 ARG A CA 1
ATOM 1442 C C . ARG A 1 192 ? -5.000 -9.483 1.628 1.00 93.94 192 ARG A C 1
ATOM 1444 O O . ARG A 1 192 ? -5.201 -10.454 0.886 1.00 93.94 192 ARG A O 1
ATOM 1451 N N . ALA A 1 193 ? -5.018 -8.227 1.190 1.00 95.81 193 ALA A N 1
ATOM 1452 C CA . ALA A 1 193 ? -5.010 -7.851 -0.217 1.00 95.81 193 ALA A CA 1
ATOM 1453 C C . ALA A 1 193 ? -4.385 -6.468 -0.425 1.00 95.81 193 ALA A C 1
ATOM 1455 O O . ALA A 1 193 ? -4.452 -5.608 0.454 1.00 95.81 193 ALA A O 1
ATOM 1456 N N . ILE A 1 194 ? -3.823 -6.263 -1.617 1.00 97.81 194 ILE A N 1
ATOM 1457 C CA . ILE A 1 194 ? -3.220 -4.992 -2.020 1.00 97.81 194 ILE A CA 1
ATOM 1458 C C . ILE A 1 194 ? -3.818 -4.454 -3.323 1.00 97.81 194 ILE A C 1
ATOM 1460 O O . ILE A 1 194 ? -4.205 -5.209 -4.220 1.00 97.81 194 ILE A O 1
ATOM 1464 N N . SER A 1 195 ? -3.838 -3.130 -3.438 1.00 97.75 195 SER A N 1
ATOM 1465 C CA . SER A 1 195 ? -4.232 -2.373 -4.623 1.00 97.75 195 SER A CA 1
ATOM 1466 C C . SER A 1 195 ? -3.093 -1.437 -5.059 1.00 97.75 195 SER A C 1
ATOM 1468 O O . SER A 1 195 ? -3.081 -0.251 -4.711 1.00 97.75 195 SER A O 1
ATOM 1470 N N . PRO A 1 196 ? -2.078 -1.965 -5.767 1.00 97.06 196 PRO A N 1
ATOM 1471 C CA . PRO A 1 196 ? -1.020 -1.158 -6.360 1.00 97.06 196 PRO A CA 1
ATOM 1472 C C . PRO A 1 196 ? -1.543 -0.386 -7.582 1.00 97.06 196 PRO A C 1
ATOM 1474 O O . PRO A 1 196 ? -1.856 -0.969 -8.627 1.00 97.06 196 PRO A O 1
ATOM 1477 N N . ILE A 1 197 ? -1.619 0.941 -7.467 1.00 96.25 197 ILE A N 1
ATOM 1478 C CA . ILE A 1 197 ? -2.065 1.838 -8.539 1.00 96.25 197 ILE A CA 1
ATOM 1479 C C . ILE A 1 197 ? -0.848 2.502 -9.175 1.00 96.25 197 ILE A C 1
ATOM 1481 O O . ILE A 1 197 ? -0.144 3.277 -8.530 1.00 96.25 197 ILE A O 1
ATOM 1485 N N . SER A 1 198 ? -0.605 2.212 -10.455 1.00 94.56 198 SER A N 1
ATOM 1486 C CA . SER A 1 198 ? 0.545 2.726 -11.217 1.00 94.56 198 SER A CA 1
ATOM 1487 C C . SER A 1 198 ? 1.897 2.556 -10.501 1.00 94.56 198 SER A C 1
ATOM 1489 O O . SER A 1 198 ? 2.753 3.426 -10.591 1.00 94.56 198 SER A O 1
ATOM 1491 N N . GLY A 1 199 ? 2.115 1.435 -9.811 1.00 94.38 199 GLY A N 1
ATOM 1492 C CA . GLY A 1 199 ? 3.409 1.076 -9.220 1.00 94.38 199 GLY A CA 1
ATOM 1493 C C . GLY A 1 199 ? 3.417 -0.386 -8.799 1.00 94.38 199 GLY A C 1
ATOM 1494 O O . GLY A 1 199 ? 2.553 -0.787 -8.036 1.00 94.38 199 GLY A O 1
ATOM 1495 N N . TYR A 1 200 ? 4.322 -1.202 -9.337 1.00 93.81 200 TYR A N 1
ATOM 1496 C CA . TYR A 1 200 ? 4.357 -2.648 -9.095 1.00 93.81 200 TYR A CA 1
ATOM 1497 C C . TYR A 1 200 ? 5.775 -3.193 -9.249 1.00 93.81 200 TYR A C 1
ATOM 1499 O O . TYR A 1 200 ? 6.557 -2.675 -10.044 1.00 93.81 200 TYR A O 1
ATOM 1507 N N . LEU A 1 201 ? 6.095 -4.270 -8.533 1.00 91.50 201 LEU A N 1
ATOM 1508 C CA . LEU A 1 201 ? 7.390 -4.938 -8.649 1.00 91.50 201 LEU A CA 1
ATOM 1509 C C . LEU A 1 201 ? 7.323 -6.078 -9.672 1.00 91.50 201 LEU A C 1
ATOM 1511 O O . LEU A 1 201 ? 6.293 -6.736 -9.832 1.00 91.50 201 LEU A O 1
ATOM 1515 N N . SER A 1 202 ? 8.434 -6.320 -10.368 1.00 86.38 202 SER A N 1
ATOM 1516 C CA . SER A 1 202 ? 8.596 -7.470 -11.271 1.00 86.38 202 SER A CA 1
ATOM 1517 C C . SER A 1 202 ? 8.646 -8.801 -10.512 1.00 86.38 202 SER A C 1
ATOM 1519 O O . SER A 1 202 ? 8.299 -9.853 -11.063 1.00 86.38 202 SER A O 1
ATOM 1521 N N . GLU A 1 203 ? 9.053 -8.747 -9.243 1.00 82.06 203 GLU A N 1
ATOM 1522 C CA . GLU A 1 203 ? 9.190 -9.883 -8.347 1.00 82.06 203 GLU A CA 1
ATOM 1523 C C . GLU A 1 203 ? 8.381 -9.677 -7.068 1.00 82.06 203 GLU A C 1
ATOM 1525 O O . GLU A 1 203 ? 8.461 -8.640 -6.414 1.00 82.06 203 GLU A O 1
ATOM 1530 N N . THR A 1 204 ? 7.626 -10.704 -6.680 1.00 78.81 204 THR A N 1
ATOM 1531 C CA . THR A 1 204 ? 6.979 -10.767 -5.368 1.00 78.81 204 THR A CA 1
ATOM 1532 C C . THR A 1 204 ? 7.984 -11.126 -4.277 1.00 78.81 204 THR A C 1
ATOM 1534 O O . THR A 1 204 ? 8.915 -11.910 -4.506 1.00 78.81 204 THR A O 1
ATOM 1537 N N . ALA A 1 205 ? 7.771 -10.558 -3.088 1.00 78.62 205 ALA A N 1
ATOM 1538 C CA . ALA A 1 205 ? 8.584 -10.784 -1.899 1.00 78.62 205 ALA A CA 1
ATOM 1539 C C . ALA A 1 205 ? 8.718 -12.284 -1.574 1.00 78.62 205 ALA A C 1
ATOM 1541 O O . ALA A 1 205 ? 7.799 -13.077 -1.806 1.00 78.62 205 ALA A O 1
ATOM 1542 N N . SER A 1 206 ? 9.885 -12.700 -1.077 1.00 78.44 206 SER A N 1
ATOM 1543 C CA . SER A 1 206 ? 10.199 -14.121 -0.883 1.00 78.44 206 SER A CA 1
ATOM 1544 C C . SER A 1 206 ? 9.288 -14.774 0.159 1.00 78.44 206 SER A C 1
ATOM 1546 O O . SER A 1 206 ? 8.952 -15.951 0.045 1.00 78.44 206 SER A O 1
ATOM 1548 N N . GLU A 1 207 ? 8.850 -13.990 1.141 1.00 77.12 207 GLU A N 1
ATOM 1549 C CA . GLU A 1 207 ? 7.965 -14.367 2.242 1.00 77.12 207 GLU A CA 1
ATOM 1550 C C . GLU A 1 207 ? 6.600 -14.805 1.708 1.00 77.12 207 GLU A C 1
ATOM 1552 O O . GLU A 1 207 ? 6.018 -15.765 2.201 1.00 77.12 207 GLU A O 1
ATOM 1557 N N . LEU A 1 208 ? 6.132 -14.178 0.625 1.00 77.25 208 LEU A N 1
ATOM 1558 C CA . LEU A 1 208 ? 4.882 -14.534 -0.047 1.00 77.25 208 LEU A CA 1
ATOM 1559 C C . LEU A 1 208 ? 4.954 -15.851 -0.822 1.00 77.25 208 LEU A C 1
ATOM 1561 O O . LEU A 1 208 ? 3.921 -16.397 -1.205 1.00 77.25 208 LEU A O 1
ATOM 1565 N N . LYS A 1 209 ? 6.166 -16.352 -1.076 1.00 71.81 209 LYS A N 1
ATOM 1566 C CA . LYS A 1 209 ? 6.412 -17.594 -1.818 1.00 71.81 209 LYS A CA 1
ATOM 1567 C C . LYS A 1 209 ? 6.659 -18.789 -0.890 1.00 71.81 209 LYS A C 1
ATOM 1569 O O . LYS A 1 209 ? 6.802 -19.901 -1.410 1.00 71.81 209 LYS A O 1
ATOM 1574 N N . LYS A 1 210 ? 6.736 -18.571 0.430 1.00 64.94 210 LYS A N 1
ATOM 1575 C CA . LYS A 1 210 ? 7.091 -19.571 1.451 1.00 64.94 210 LYS A CA 1
ATOM 1576 C C . LYS A 1 210 ? 5.846 -20.200 2.099 1.00 64.94 210 LYS A C 1
ATOM 1578 O O . LYS A 1 210 ? 4.813 -19.561 2.224 1.00 64.94 210 LYS A O 1
ATOM 1583 N N . GLU A 1 211 ? 6.023 -21.458 2.511 1.00 57.78 211 GLU A N 1
ATOM 1584 C CA . GLU A 1 211 ? 5.121 -22.321 3.300 1.00 57.78 211 GLU A CA 1
ATOM 1585 C C . GLU A 1 211 ? 3.792 -22.749 2.663 1.00 57.78 211 GLU A C 1
ATOM 1587 O O . GLU A 1 211 ? 2.814 -22.018 2.649 1.00 57.78 211 GLU A O 1
ATOM 1592 N N . GLU A 1 212 ? 3.713 -24.012 2.235 1.00 66.94 212 GLU A N 1
ATOM 1593 C CA . GLU A 1 212 ? 2.439 -24.668 1.927 1.00 66.94 212 GLU A CA 1
ATOM 1594 C C . GLU A 1 212 ? 1.656 -24.958 3.216 1.00 66.94 212 GLU A C 1
ATOM 1596 O O . GLU A 1 212 ? 2.091 -25.753 4.052 1.00 66.94 212 GLU A O 1
ATOM 1601 N N . LYS A 1 213 ? 0.462 -24.383 3.351 1.00 68.44 213 LYS A N 1
ATOM 1602 C CA . LYS A 1 213 ? -0.517 -24.772 4.371 1.00 68.44 213 LYS A CA 1
ATOM 1603 C C . LYS A 1 213 ? -1.599 -25.640 3.737 1.00 68.44 213 LYS A C 1
ATOM 1605 O O . LYS A 1 213 ? -1.938 -25.491 2.564 1.00 68.44 213 LYS A O 1
ATOM 1610 N N . VAL A 1 214 ? -2.140 -26.572 4.515 1.00 75.94 214 VAL A N 1
ATOM 1611 C CA . VAL A 1 214 ? -3.263 -27.402 4.069 1.00 75.94 214 VAL A CA 1
ATOM 1612 C C . VAL A 1 214 ? -4.545 -26.585 4.205 1.00 75.94 214 VAL A C 1
ATOM 1614 O O . VAL A 1 214 ? -4.931 -26.205 5.307 1.00 75.94 214 VAL A O 1
ATOM 1617 N N . PHE A 1 215 ? -5.188 -26.307 3.077 1.00 68.94 215 PHE A N 1
ATOM 1618 C CA . PHE A 1 215 ? -6.494 -25.670 2.989 1.00 68.94 215 PHE A CA 1
ATOM 1619 C C . PHE A 1 215 ? -7.533 -26.726 2.643 1.00 68.94 215 PHE A C 1
ATOM 1621 O O . PHE A 1 215 ? -7.372 -27.411 1.636 1.00 68.94 215 PHE A O 1
ATOM 1628 N N . CYS A 1 216 ? -8.586 -26.863 3.445 1.00 72.62 216 CYS A N 1
ATOM 1629 C CA . CYS A 1 216 ? -9.639 -27.843 3.201 1.00 72.62 216 CYS A CA 1
ATOM 1630 C C . CYS A 1 216 ? -10.998 -27.158 3.044 1.00 72.62 216 CYS A C 1
ATOM 1632 O O . CYS A 1 216 ? -11.381 -26.354 3.891 1.00 72.62 216 CYS A O 1
ATOM 1634 N N . VAL A 1 217 ? -11.741 -27.532 2.004 1.00 67.25 217 VAL A N 1
ATOM 1635 C CA . VAL A 1 217 ? -13.151 -27.165 1.799 1.00 67.25 217 VAL A CA 1
ATOM 1636 C C . VAL A 1 217 ? -13.927 -28.454 1.566 1.00 67.25 217 VAL A C 1
ATOM 1638 O O . VAL A 1 217 ? -13.541 -29.251 0.714 1.00 67.25 217 VAL A O 1
ATOM 1641 N N . ASP A 1 218 ? -14.973 -28.696 2.358 1.00 79.38 218 ASP A N 1
ATOM 1642 C CA . ASP A 1 218 ? -15.848 -29.875 2.249 1.00 79.38 218 ASP A CA 1
ATOM 1643 C C . ASP A 1 218 ? -15.099 -31.223 2.173 1.00 79.38 218 ASP A C 1
ATOM 1645 O O . ASP A 1 218 ? -15.449 -32.129 1.419 1.00 79.38 218 ASP A O 1
ATOM 1649 N N . GLY A 1 219 ? -14.023 -31.359 2.956 1.00 80.44 219 GLY A N 1
ATOM 1650 C CA . GLY A 1 219 ? -13.195 -32.571 3.002 1.00 80.44 219 GLY A CA 1
ATOM 1651 C C . GLY A 1 219 ? -12.200 -32.723 1.846 1.00 80.44 219 GLY A C 1
ATOM 1652 O O . GLY A 1 219 ? -11.418 -33.673 1.842 1.00 80.44 219 GLY A O 1
ATOM 1653 N N . VAL A 1 220 ? -12.171 -31.784 0.896 1.00 73.75 220 VAL A N 1
ATOM 1654 C CA . VAL A 1 220 ? -11.149 -31.704 -0.152 1.00 73.75 220 VAL A CA 1
ATOM 1655 C C . VAL A 1 220 ? -10.047 -30.767 0.310 1.00 73.75 220 VAL A C 1
ATOM 1657 O O . VAL A 1 220 ? -10.271 -29.571 0.483 1.00 73.75 220 VAL A O 1
ATOM 1660 N N . CYS A 1 221 ? -8.850 -31.314 0.502 1.00 78.12 221 CYS A N 1
ATOM 1661 C CA . CYS A 1 221 ? -7.696 -30.560 0.966 1.00 78.12 221 CYS A CA 1
ATOM 1662 C C . CYS A 1 221 ? -6.691 -30.325 -0.164 1.00 78.12 221 CYS A C 1
ATOM 1664 O O . CYS A 1 221 ? -6.280 -31.262 -0.848 1.00 78.12 221 CYS A O 1
ATOM 1666 N N . VAL A 1 222 ? -6.251 -29.081 -0.313 1.00 72.38 222 VAL A N 1
ATOM 1667 C CA . VAL A 1 222 ? -5.162 -28.677 -1.203 1.00 72.38 222 VAL A CA 1
ATOM 1668 C C . VAL A 1 222 ? -4.033 -28.077 -0.379 1.00 72.38 222 VAL A C 1
ATOM 1670 O O . VAL A 1 222 ? -4.256 -27.467 0.666 1.00 72.38 222 VAL A O 1
ATOM 1673 N N . LYS A 1 223 ? -2.799 -28.252 -0.841 1.00 71.06 223 LYS A N 1
ATOM 1674 C CA . LYS A 1 223 ? -1.673 -27.488 -0.312 1.00 71.06 223 LYS A CA 1
ATOM 1675 C C . LYS A 1 223 ? -1.631 -26.150 -1.035 1.00 71.06 223 LYS A C 1
ATOM 1677 O O . LYS A 1 223 ? -1.510 -26.125 -2.255 1.00 71.06 223 LYS A O 1
ATOM 1682 N N . ALA A 1 224 ? -1.755 -25.063 -0.288 1.00 68.56 224 ALA A N 1
ATOM 1683 C CA . ALA A 1 224 ? -1.709 -23.708 -0.815 1.00 68.56 224 ALA A CA 1
ATOM 1684 C C . ALA A 1 224 ? -0.732 -22.880 0.014 1.00 68.56 224 ALA A C 1
ATOM 1686 O O . ALA A 1 224 ? -0.746 -22.948 1.243 1.00 68.56 224 ALA A O 1
ATOM 1687 N N . LYS A 1 225 ? 0.108 -22.082 -0.650 1.00 68.88 225 LYS A N 1
ATOM 1688 C CA . LYS A 1 225 ? 1.057 -21.201 0.050 1.00 68.88 225 LYS A CA 1
ATOM 1689 C C . LYS A 1 225 ? 0.345 -20.171 0.923 1.00 68.88 225 LYS A C 1
ATOM 1691 O O . LYS A 1 225 ? 0.744 -19.887 2.046 1.00 68.88 225 LYS A O 1
ATOM 1696 N N . ASN A 1 226 ? -0.782 -19.668 0.426 1.00 70.75 226 ASN A N 1
ATOM 1697 C CA . ASN A 1 226 ? -1.708 -18.892 1.224 1.00 70.75 226 ASN A CA 1
ATOM 1698 C C . ASN A 1 226 ? -3.113 -19.514 1.176 1.00 70.75 226 ASN A C 1
ATOM 1700 O O . ASN A 1 226 ? -3.819 -19.330 0.187 1.00 70.75 226 ASN A O 1
ATOM 1704 N N . PRO A 1 227 ? -3.546 -20.230 2.229 1.00 65.44 227 PRO A N 1
ATOM 1705 C CA . PRO A 1 227 ? -4.837 -20.914 2.252 1.00 65.44 227 PRO A CA 1
ATOM 1706 C C . PRO A 1 227 ? -6.026 -19.940 2.290 1.00 65.44 227 PRO A C 1
ATOM 1708 O O . PRO A 1 227 ? -7.103 -20.283 1.820 1.00 65.44 227 PRO A O 1
ATOM 1711 N N . ALA A 1 228 ? -5.838 -18.712 2.788 1.00 74.25 228 ALA A N 1
ATOM 1712 C CA . ALA A 1 228 ? -6.840 -17.650 2.679 1.00 74.25 228 ALA A CA 1
ATOM 1713 C C . ALA A 1 228 ? -6.792 -16.949 1.305 1.00 74.25 228 ALA A C 1
ATOM 1715 O O . ALA A 1 228 ? -7.710 -16.215 0.938 1.00 74.25 228 ALA A O 1
ATOM 1716 N N . GLY A 1 229 ? -5.725 -17.163 0.533 1.00 80.38 229 GLY A N 1
ATOM 1717 C CA . GLY A 1 229 ? -5.362 -16.357 -0.625 1.00 80.38 229 GLY A CA 1
ATOM 1718 C C . GLY A 1 229 ? -4.900 -14.949 -0.233 1.00 80.38 229 GLY A C 1
ATOM 1719 O O . GLY A 1 229 ? -5.137 -14.469 0.874 1.00 80.38 229 GLY A O 1
ATOM 1720 N N . ARG A 1 230 ? -4.254 -14.249 -1.165 1.00 88.81 230 ARG A N 1
ATOM 1721 C CA . ARG A 1 230 ? -3.991 -12.807 -1.098 1.00 88.81 230 ARG A CA 1
ATOM 1722 C C . ARG A 1 230 ? -4.530 -12.123 -2.338 1.00 88.81 230 ARG A C 1
ATOM 1724 O O . ARG A 1 230 ? -4.209 -12.516 -3.464 1.00 88.81 230 ARG A O 1
ATOM 1731 N N . GLY A 1 231 ? -5.362 -11.110 -2.131 1.00 91.69 231 GLY A N 1
ATOM 1732 C CA . GLY A 1 231 ? -5.939 -10.346 -3.231 1.00 91.69 231 GLY A CA 1
ATOM 1733 C C . GLY A 1 231 ? -4.915 -9.402 -3.859 1.00 91.69 231 GLY A C 1
ATOM 1734 O O . GLY A 1 231 ? -4.092 -8.815 -3.161 1.00 91.69 231 GLY A O 1
ATOM 1735 N N . LEU A 1 232 ? -4.998 -9.242 -5.176 1.00 93.31 232 LEU A N 1
ATOM 1736 C CA . LEU A 1 232 ? -4.251 -8.243 -5.929 1.00 93.31 232 LEU A CA 1
ATOM 1737 C C . LEU A 1 232 ? -5.220 -7.524 -6.868 1.00 93.31 232 LEU A C 1
ATOM 1739 O O . LEU A 1 232 ? -5.812 -8.154 -7.744 1.00 93.31 232 LEU A O 1
ATOM 1743 N N . PHE A 1 233 ? -5.355 -6.210 -6.706 1.00 94.06 233 PHE A N 1
ATOM 1744 C CA . PHE A 1 233 ? -6.082 -5.348 -7.634 1.00 94.06 233 PHE A CA 1
ATOM 1745 C C . PHE A 1 233 ? -5.106 -4.382 -8.306 1.00 94.06 233 PHE A C 1
ATOM 1747 O O . PHE A 1 233 ? -4.727 -3.363 -7.740 1.00 94.06 233 PHE A O 1
ATOM 1754 N N . MET A 1 234 ? -4.669 -4.703 -9.523 1.00 90.88 234 MET A N 1
ATOM 1755 C CA . MET A 1 234 ? -3.781 -3.813 -10.273 1.00 90.88 234 MET A CA 1
ATOM 1756 C C . MET A 1 234 ? -4.593 -2.775 -11.046 1.00 90.88 234 MET A C 1
ATOM 1758 O O . MET A 1 234 ? -5.440 -3.134 -11.867 1.00 90.88 234 MET A O 1
ATOM 1762 N N . HIS A 1 235 ? -4.282 -1.495 -10.847 1.00 91.94 235 HIS A N 1
ATOM 1763 C CA . HIS A 1 235 ? -4.859 -0.403 -11.627 1.00 91.94 235 HIS A CA 1
ATOM 1764 C C . HIS A 1 235 ? -3.762 0.356 -12.366 1.00 91.94 235 HIS A C 1
ATOM 1766 O O . HIS A 1 235 ? -2.846 0.896 -11.749 1.00 91.94 235 HIS A O 1
ATOM 1772 N N . GLN A 1 236 ? -3.854 0.417 -13.695 1.00 89.62 236 GLN A N 1
ATOM 1773 C CA . GLN A 1 236 ? -2.859 1.111 -14.502 1.00 89.62 236 GLN A CA 1
ATOM 1774 C C . GLN A 1 236 ? -3.431 1.593 -15.834 1.00 89.62 236 GLN A C 1
ATOM 1776 O O . GLN A 1 236 ? -4.152 0.864 -16.519 1.00 89.62 236 GLN A O 1
ATOM 1781 N N . GLY A 1 237 ? -3.062 2.812 -16.230 1.00 90.31 237 GLY A N 1
ATOM 1782 C CA . GLY A 1 237 ? -3.386 3.339 -17.552 1.00 90.31 237 GLY A CA 1
ATOM 1783 C C . GLY A 1 237 ? -2.609 2.611 -18.651 1.00 90.31 237 GLY A C 1
ATOM 1784 O O . GLY A 1 237 ? -1.398 2.440 -18.557 1.00 90.31 237 GLY A O 1
ATOM 1785 N N . THR A 1 238 ? -3.268 2.228 -19.748 1.00 88.12 238 THR A N 1
ATOM 1786 C CA . THR A 1 238 ? -2.609 1.524 -20.871 1.00 88.12 238 THR A CA 1
ATOM 1787 C C . THR A 1 238 ? -1.579 2.383 -21.612 1.00 88.12 238 THR A C 1
ATOM 1789 O O . THR A 1 238 ? -0.758 1.860 -22.361 1.00 88.12 238 THR A O 1
ATOM 1792 N N . ASN A 1 239 ? -1.634 3.701 -21.429 1.00 89.31 239 ASN A N 1
ATOM 1793 C CA . ASN A 1 239 ? -0.706 4.687 -21.976 1.00 89.31 239 ASN A CA 1
ATOM 1794 C C . ASN A 1 239 ? 0.111 5.397 -20.881 1.00 89.31 239 ASN A C 1
ATOM 1796 O O . ASN A 1 239 ? 0.664 6.465 -21.15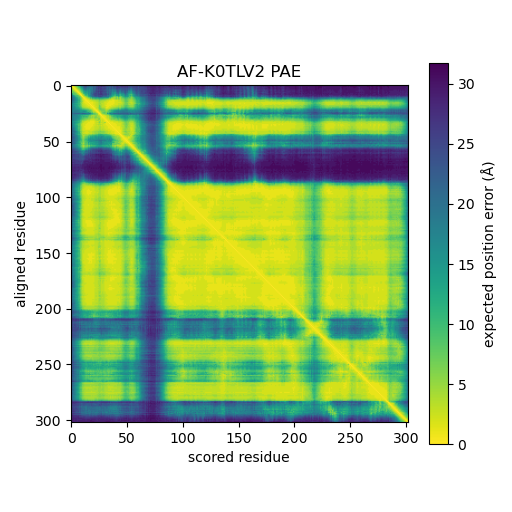2 1.00 89.31 239 ASN A O 1
ATOM 1800 N N . ASP A 1 240 ? 0.170 4.833 -19.670 1.00 91.44 240 ASP A N 1
ATOM 1801 C CA . ASP A 1 240 ? 0.982 5.367 -18.579 1.00 91.44 240 ASP A CA 1
ATOM 1802 C C . ASP A 1 240 ? 2.462 5.398 -19.000 1.00 91.44 240 ASP A C 1
ATOM 1804 O O . ASP A 1 240 ? 3.037 4.403 -19.454 1.00 91.44 240 ASP A O 1
ATOM 1808 N N . LYS A 1 241 ? 3.052 6.594 -18.927 1.00 89.19 241 LYS A N 1
ATOM 1809 C CA . LYS A 1 241 ? 4.451 6.860 -19.291 1.00 89.19 241 LYS A CA 1
ATOM 1810 C C . LYS A 1 241 ? 5.353 6.992 -18.066 1.00 89.19 241 LYS A C 1
ATOM 1812 O O . LYS A 1 241 ? 6.568 7.007 -18.244 1.00 89.19 241 LYS A O 1
ATOM 1817 N N . LEU A 1 242 ? 4.777 7.120 -16.869 1.00 91.00 242 LEU A N 1
ATOM 1818 C CA . LEU A 1 242 ? 5.524 7.218 -15.619 1.00 91.00 242 LEU A CA 1
ATOM 1819 C C . LEU A 1 242 ? 5.935 5.824 -15.173 1.00 91.00 242 LEU A C 1
ATOM 1821 O O . LEU A 1 242 ? 7.128 5.565 -15.049 1.00 91.00 242 LEU A O 1
ATOM 1825 N N . VAL A 1 243 ? 4.957 4.927 -15.052 1.00 92.38 243 VAL A N 1
ATOM 1826 C CA . VAL A 1 243 ? 5.167 3.494 -14.853 1.00 92.38 243 VAL A CA 1
ATOM 1827 C C . VAL A 1 243 ? 4.541 2.800 -16.040 1.00 92.38 243 VAL A C 1
ATOM 1829 O O . VAL A 1 243 ? 3.331 2.853 -16.241 1.00 92.38 243 VAL A O 1
ATOM 1832 N N . ARG A 1 244 ? 5.360 2.179 -16.885 1.00 91.81 244 ARG A N 1
ATOM 1833 C CA . ARG A 1 244 ? 4.868 1.610 -18.140 1.00 91.81 244 ARG A CA 1
ATOM 1834 C C . ARG A 1 244 ? 4.170 0.273 -17.880 1.00 91.81 244 ARG A C 1
ATOM 1836 O O . ARG A 1 244 ? 4.717 -0.566 -17.160 1.00 91.81 244 ARG A O 1
ATOM 1843 N N . PRO A 1 245 ? 3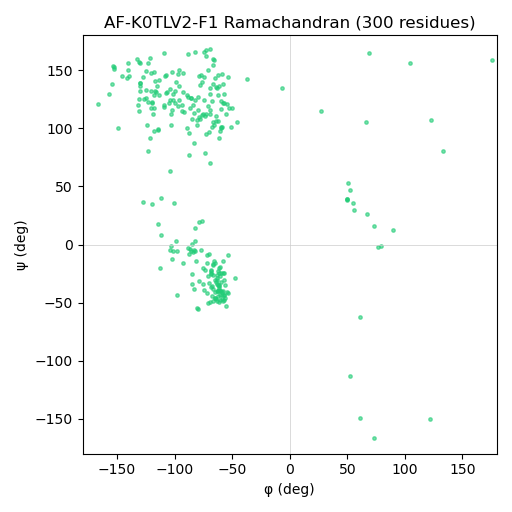.016 -0.003 -18.512 1.00 90.25 245 PRO A N 1
ATOM 1844 C CA . PRO A 1 245 ? 2.369 -1.315 -18.419 1.00 90.25 245 PRO A CA 1
ATOM 1845 C C . PRO A 1 245 ? 3.230 -2.461 -18.960 1.00 90.25 245 PRO A C 1
ATOM 1847 O O . PRO A 1 245 ? 2.996 -3.618 -18.633 1.00 90.25 245 PRO A O 1
ATOM 1850 N N . THR A 1 246 ? 4.219 -2.148 -19.798 1.00 89.88 246 THR A N 1
ATOM 1851 C CA . THR A 1 246 ? 5.178 -3.108 -20.357 1.00 89.88 246 THR A CA 1
ATOM 1852 C C . THR A 1 246 ? 6.351 -3.428 -19.428 1.00 89.88 246 THR A C 1
ATOM 1854 O O . THR A 1 246 ? 7.156 -4.275 -19.790 1.00 89.88 246 THR A O 1
ATOM 1857 N N . GLY A 1 247 ? 6.459 -2.765 -18.273 1.00 89.31 247 GLY A N 1
ATOM 1858 C CA . GLY A 1 247 ? 7.588 -2.882 -17.348 1.00 89.31 247 GLY A CA 1
ATOM 1859 C C . GLY A 1 247 ? 8.529 -1.674 -17.393 1.00 89.31 247 GLY A C 1
ATOM 1860 O O . GLY A 1 247 ? 8.589 -0.951 -18.392 1.00 89.31 247 GLY A O 1
ATOM 1861 N N . CYS A 1 248 ? 9.264 -1.470 -16.298 1.00 87.94 248 CYS A N 1
ATOM 1862 C CA . CYS A 1 248 ? 10.290 -0.438 -16.135 1.00 87.94 248 CYS A CA 1
ATOM 1863 C C . CYS A 1 248 ? 11.639 -1.121 -15.901 1.00 87.94 248 CYS A C 1
ATOM 1865 O O . CYS A 1 248 ? 11.901 -1.541 -14.781 1.00 87.94 248 CYS A O 1
ATOM 1867 N N . CYS A 1 249 ? 12.472 -1.281 -16.935 1.00 85.25 249 CYS A N 1
ATOM 1868 C CA . CYS A 1 249 ? 13.769 -1.945 -16.790 1.00 85.25 249 CYS A CA 1
ATOM 1869 C C . CYS A 1 249 ? 14.968 -1.080 -17.180 1.00 85.25 249 CYS A C 1
ATOM 1871 O O . CYS A 1 249 ? 14.854 -0.121 -17.951 1.00 85.25 249 CYS A O 1
ATOM 1873 N N . SER A 1 250 ? 16.136 -1.479 -16.683 1.00 84.38 250 SER A N 1
ATOM 1874 C CA . SER A 1 250 ? 17.405 -0.776 -16.887 1.00 84.38 250 SER A CA 1
ATOM 1875 C C . SER A 1 250 ? 17.942 -0.871 -18.327 1.00 84.38 250 SER A C 1
ATOM 1877 O O . SER A 1 250 ? 18.848 -0.122 -18.693 1.00 84.38 250 SER A O 1
ATOM 1879 N N . ASP A 1 251 ? 17.331 -1.690 -19.193 1.00 82.94 251 ASP A N 1
ATOM 1880 C CA . ASP A 1 251 ? 17.673 -1.825 -20.620 1.00 82.94 251 ASP A CA 1
ATOM 1881 C C . ASP A 1 251 ? 17.636 -0.453 -21.341 1.00 82.94 251 ASP A C 1
ATOM 1883 O O . ASP A 1 251 ? 16.597 0.222 -21.317 1.00 82.94 251 ASP A O 1
ATOM 1887 N N . PRO A 1 252 ? 18.753 0.009 -21.940 1.00 78.75 252 PRO A N 1
ATOM 1888 C CA . PRO A 1 252 ? 18.826 1.301 -22.622 1.00 78.75 252 PRO A CA 1
ATOM 1889 C C . PRO A 1 252 ? 18.001 1.361 -23.916 1.00 78.75 252 PRO A C 1
ATOM 1891 O O . PRO A 1 252 ? 17.594 2.453 -24.311 1.00 78.75 252 PRO A O 1
ATOM 1894 N N . ASP A 1 253 ? 17.707 0.219 -24.542 1.00 84.00 253 ASP A N 1
ATOM 1895 C CA . ASP A 1 253 ? 16.958 0.139 -25.801 1.00 84.00 253 ASP A CA 1
ATOM 1896 C C . ASP A 1 253 ? 15.436 0.121 -25.576 1.00 84.00 253 ASP A C 1
ATOM 1898 O O . ASP A 1 253 ? 14.642 0.159 -26.526 1.00 84.00 253 ASP A O 1
ATOM 1902 N N . LYS A 1 254 ? 14.992 0.070 -24.313 1.00 79.81 254 LYS A N 1
ATOM 1903 C CA . LYS A 1 254 ? 13.576 0.133 -23.942 1.00 79.81 254 LYS A CA 1
ATOM 1904 C C . LYS A 1 254 ? 13.164 1.546 -23.538 1.00 79.81 254 LYS A C 1
ATOM 1906 O O . LYS A 1 254 ? 13.934 2.283 -22.923 1.00 79.81 254 LYS A O 1
ATOM 1911 N N . PRO A 1 255 ? 11.910 1.939 -23.826 1.00 78.12 255 PRO A N 1
ATOM 1912 C CA . PRO A 1 255 ? 11.379 3.197 -23.332 1.00 78.12 255 PRO A CA 1
ATOM 1913 C C . PRO A 1 255 ? 11.452 3.273 -21.801 1.00 78.12 255 PRO A C 1
ATOM 1915 O O . PRO A 1 255 ? 10.858 2.449 -21.108 1.00 78.12 255 PRO A O 1
ATOM 1918 N N . LYS A 1 256 ? 12.145 4.289 -21.282 1.00 82.19 256 LYS A N 1
ATOM 1919 C CA . LYS A 1 256 ? 12.341 4.481 -19.842 1.00 82.19 256 LYS A CA 1
ATOM 1920 C C . LYS A 1 256 ? 11.058 4.903 -19.126 1.00 82.19 256 LYS A C 1
ATOM 1922 O O . LYS A 1 256 ? 10.176 5.540 -19.722 1.00 82.19 256 LYS A O 1
ATOM 1927 N N . CYS A 1 257 ? 10.971 4.518 -17.858 1.00 89.62 257 CYS A N 1
ATOM 1928 C CA . CYS A 1 257 ? 10.013 5.053 -16.898 1.00 89.62 257 CYS A CA 1
ATOM 1929 C C . CYS A 1 257 ? 10.536 6.373 -16.310 1.00 89.62 25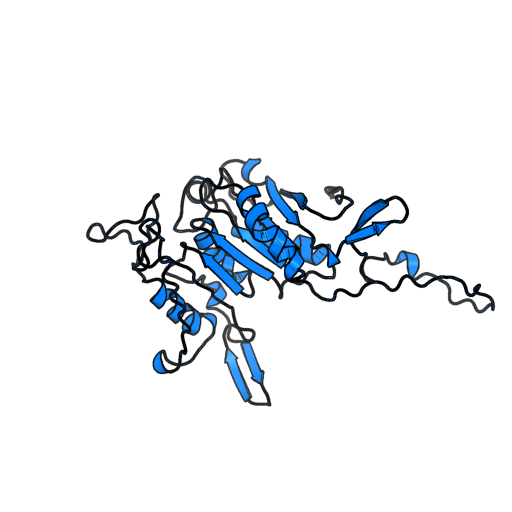7 CYS A C 1
ATOM 1931 O O . CYS A 1 257 ? 11.692 6.746 -16.522 1.00 89.62 257 CYS A O 1
ATOM 1933 N N . CYS A 1 258 ? 9.664 7.129 -15.647 1.00 87.19 258 CYS A N 1
ATOM 1934 C CA . CYS A 1 258 ? 10.052 8.395 -15.025 1.00 87.19 258 CYS A CA 1
ATOM 1935 C C . CYS A 1 258 ? 10.897 8.166 -13.767 1.00 87.19 258 CYS A C 1
ATOM 1937 O O . CYS A 1 258 ? 10.888 7.080 -13.199 1.00 87.19 258 CYS A O 1
ATOM 1939 N N . CYS A 1 259 ? 11.521 9.238 -13.273 1.00 83.25 259 CYS A N 1
ATOM 1940 C CA . CYS A 1 259 ? 11.724 9.411 -11.836 1.00 83.25 259 CYS A CA 1
ATOM 1941 C C . CYS A 1 259 ? 12.691 8.380 -11.217 1.00 83.25 259 CYS A C 1
ATOM 1943 O O . CYS A 1 259 ? 12.584 8.064 -10.037 1.00 83.25 259 CYS A O 1
ATOM 1945 N N . GLY A 1 260 ? 13.611 7.840 -12.027 1.00 81.38 260 GLY A N 1
ATOM 1946 C CA . GLY A 1 260 ? 14.566 6.813 -11.599 1.00 81.38 260 GLY A CA 1
ATOM 1947 C C . GLY A 1 260 ? 13.954 5.425 -11.393 1.00 81.38 260 GLY A C 1
ATOM 1948 O O . GLY A 1 260 ? 14.578 4.590 -10.754 1.00 81.38 260 GLY A O 1
ATOM 1949 N N . ILE A 1 261 ? 12.743 5.176 -11.904 1.00 87.69 261 ILE A N 1
ATOM 1950 C CA . ILE A 1 261 ? 12.062 3.888 -11.753 1.00 87.69 261 ILE A CA 1
ATOM 1951 C C . ILE A 1 261 ? 12.641 2.881 -12.741 1.00 87.69 261 ILE A C 1
ATOM 1953 O O . ILE A 1 261 ? 12.386 2.961 -13.947 1.00 87.69 261 ILE A O 1
ATOM 1957 N N . GLU A 1 262 ? 13.363 1.895 -12.226 1.00 85.25 262 GLU A N 1
ATOM 1958 C CA . GLU A 1 262 ? 13.872 0.777 -13.012 1.00 85.25 262 GLU A CA 1
ATOM 1959 C C . GLU A 1 262 ? 14.081 -0.485 -12.170 1.00 85.25 262 GLU A C 1
ATOM 1961 O O . GLU A 1 262 ? 14.267 -0.444 -10.955 1.00 85.25 262 GLU A O 1
ATOM 1966 N N . ALA A 1 263 ? 14.010 -1.624 -12.851 1.00 84.81 263 ALA A N 1
ATOM 1967 C CA . ALA A 1 263 ? 14.269 -2.954 -12.331 1.00 84.81 263 ALA A CA 1
ATOM 1968 C C . ALA A 1 263 ? 15.188 -3.719 -13.293 1.00 84.81 263 ALA A C 1
ATOM 1970 O O . ALA A 1 263 ? 15.240 -3.434 -14.492 1.00 84.81 263 ALA A O 1
ATOM 1971 N N . ASP A 1 264 ? 15.850 -4.761 -12.802 1.00 84.62 264 ASP A N 1
ATOM 1972 C CA . ASP A 1 264 ? 16.746 -5.568 -13.639 1.00 84.62 264 ASP A CA 1
ATOM 1973 C C . ASP A 1 264 ? 15.996 -6.282 -14.774 1.00 84.62 264 ASP A C 1
ATOM 1975 O O . ASP A 1 264 ? 16.509 -6.429 -15.884 1.00 84.62 264 ASP A O 1
ATOM 1979 N N . THR A 1 265 ? 14.745 -6.684 -14.523 1.00 83.31 265 THR A N 1
ATOM 1980 C CA . THR A 1 265 ? 13.908 -7.406 -15.491 1.00 83.31 265 THR A CA 1
ATOM 1981 C C . THR A 1 265 ? 12.664 -6.610 -15.875 1.00 83.31 265 THR A C 1
ATOM 1983 O O . THR A 1 265 ? 11.911 -6.140 -15.021 1.00 83.31 265 THR A O 1
ATOM 1986 N N . CYS A 1 266 ? 12.399 -6.518 -17.182 1.00 85.56 266 CYS A N 1
ATOM 1987 C CA . CYS A 1 266 ? 11.178 -5.922 -17.724 1.00 85.56 266 CYS A CA 1
ATOM 1988 C C . CYS A 1 266 ? 10.028 -6.928 -17.658 1.00 85.56 266 CYS A C 1
ATOM 1990 O O . CYS A 1 266 ? 10.004 -7.880 -18.437 1.00 85.56 266 CYS A O 1
ATOM 1992 N N . VAL A 1 267 ? 9.078 -6.723 -16.746 1.00 89.56 267 VAL A N 1
ATOM 1993 C CA . VAL A 1 267 ? 7.894 -7.583 -16.629 1.00 89.56 267 VAL A CA 1
ATOM 1994 C C . VAL A 1 267 ? 6.643 -6.733 -16.843 1.00 89.56 267 VAL A C 1
ATOM 1996 O O . VAL A 1 267 ? 6.449 -5.766 -16.107 1.00 89.56 267 VAL A O 1
ATOM 1999 N N . PRO A 1 268 ? 5.784 -7.058 -17.826 1.00 91.06 268 PRO A N 1
ATOM 2000 C CA . PRO A 1 268 ? 4.516 -6.367 -18.009 1.00 91.06 268 PRO A CA 1
ATOM 2001 C C . PRO A 1 268 ? 3.592 -6.538 -16.801 1.00 91.06 268 PRO A C 1
ATOM 2003 O O . PRO A 1 268 ? 3.510 -7.622 -16.226 1.00 91.06 268 PRO A O 1
ATOM 2006 N N . SER A 1 269 ? 2.795 -5.520 -16.478 1.00 90.19 269 SER A N 1
ATOM 2007 C CA . SER A 1 269 ? 1.875 -5.554 -15.331 1.00 90.19 269 SER A CA 1
ATOM 2008 C C . SER A 1 269 ? 0.891 -6.728 -15.380 1.00 90.19 269 SER A C 1
ATOM 2010 O O . SER A 1 269 ? 0.595 -7.347 -14.361 1.00 90.19 269 SER A O 1
ATOM 2012 N N . LYS A 1 270 ? 0.439 -7.119 -16.578 1.00 88.19 270 LYS A N 1
ATOM 2013 C CA . LYS A 1 270 ? -0.396 -8.317 -16.754 1.00 88.19 270 LYS A CA 1
ATOM 2014 C C . LYS A 1 270 ? 0.335 -9.603 -16.361 1.00 88.19 270 LYS A C 1
ATOM 2016 O O . LYS A 1 270 ? -0.273 -10.491 -15.773 1.00 88.19 270 LYS A O 1
ATOM 2021 N N . GLU A 1 271 ? 1.615 -9.716 -16.698 1.00 89.62 271 GLU A N 1
ATOM 2022 C CA . GLU A 1 271 ? 2.418 -10.876 -16.316 1.00 89.62 271 GLU A CA 1
ATOM 2023 C C . GLU A 1 271 ? 2.647 -10.903 -14.802 1.00 89.62 271 GLU A C 1
ATOM 2025 O O . GLU A 1 271 ? 2.564 -11.970 -14.202 1.00 89.62 271 GLU A O 1
ATOM 2030 N N . VAL A 1 272 ? 2.817 -9.743 -14.161 1.00 91.12 272 VAL A N 1
ATOM 2031 C CA . VAL A 1 272 ? 2.874 -9.640 -12.694 1.00 91.12 272 VAL A CA 1
ATOM 2032 C C . VAL A 1 272 ? 1.595 -10.172 -12.040 1.00 91.12 272 VAL A C 1
ATOM 2034 O O . VAL A 1 272 ? 1.682 -10.957 -11.098 1.00 91.12 272 VAL A O 1
ATOM 2037 N N . ALA A 1 273 ? 0.413 -9.843 -12.572 1.00 89.25 273 ALA A N 1
ATOM 2038 C CA . ALA A 1 273 ? -0.851 -10.392 -12.071 1.00 89.25 273 ALA A CA 1
ATOM 2039 C C . ALA A 1 273 ? -0.944 -11.924 -12.222 1.00 89.25 273 ALA A C 1
ATOM 2041 O O . ALA A 1 273 ? -1.414 -12.612 -11.315 1.00 89.25 273 ALA A O 1
ATOM 2042 N N . VAL A 1 274 ? -0.469 -12.471 -13.349 1.00 87.56 274 VAL A N 1
ATOM 2043 C CA . VAL A 1 274 ? -0.409 -13.927 -13.573 1.00 87.56 274 VAL A CA 1
ATOM 2044 C C . VAL A 1 274 ? 0.546 -14.588 -12.579 1.00 87.56 274 VAL A C 1
ATOM 2046 O O . VAL A 1 274 ? 0.178 -15.572 -11.939 1.00 87.56 274 VAL A O 1
ATOM 2049 N N . ARG A 1 275 ? 1.748 -14.027 -12.404 1.00 88.56 275 ARG A N 1
ATOM 2050 C CA . ARG A 1 275 ? 2.738 -14.517 -11.436 1.00 88.56 275 ARG A CA 1
ATOM 2051 C C . ARG A 1 275 ? 2.193 -14.469 -10.015 1.00 88.56 275 ARG A C 1
ATOM 2053 O O . ARG A 1 275 ? 2.369 -15.430 -9.285 1.00 88.56 275 ARG A O 1
ATOM 2060 N N . TRP A 1 276 ? 1.464 -13.421 -9.630 1.00 89.50 276 TRP A N 1
ATOM 2061 C CA . TRP A 1 276 ? 0.810 -13.356 -8.321 1.00 89.50 276 TRP A CA 1
ATOM 2062 C C . TRP A 1 276 ? -0.163 -14.521 -8.102 1.00 89.50 276 TRP A C 1
ATOM 2064 O O . TRP A 1 276 ? -0.101 -15.204 -7.080 1.00 89.50 276 TRP A O 1
ATOM 2074 N N . ALA A 1 277 ? -1.035 -14.797 -9.076 1.00 86.88 277 ALA A N 1
ATOM 2075 C CA . ALA A 1 277 ? -1.991 -15.898 -8.977 1.00 86.88 277 ALA A CA 1
ATOM 2076 C C . ALA A 1 277 ? -1.298 -17.263 -8.790 1.00 86.88 277 ALA A C 1
ATOM 2078 O O . ALA A 1 277 ? -1.739 -18.074 -7.977 1.00 86.88 277 ALA A O 1
ATOM 2079 N N . ILE A 1 278 ? -0.193 -17.502 -9.496 1.00 83.94 278 ILE A N 1
ATOM 2080 C CA . ILE A 1 278 ? 0.540 -18.773 -9.441 1.00 83.94 278 ILE A CA 1
ATOM 2081 C C . ILE A 1 278 ? 1.431 -18.842 -8.193 1.00 83.94 278 ILE A C 1
ATOM 2083 O O . ILE A 1 278 ? 1.310 -19.757 -7.377 1.00 83.94 278 ILE A O 1
ATOM 2087 N N . ASP A 1 279 ? 2.310 -17.859 -8.014 1.00 84.56 279 ASP A N 1
ATOM 2088 C CA . ASP A 1 279 ? 3.382 -17.904 -7.022 1.00 84.56 279 ASP A CA 1
ATOM 2089 C C . ASP A 1 279 ? 2.887 -17.668 -5.597 1.00 84.56 279 ASP A C 1
ATOM 2091 O O . ASP A 1 279 ? 3.455 -18.266 -4.678 1.00 84.56 279 ASP A O 1
ATOM 2095 N N . VAL A 1 280 ? 1.863 -16.819 -5.424 1.00 85.94 280 VAL A N 1
ATOM 2096 C CA . VAL A 1 280 ? 1.311 -16.420 -4.115 1.00 85.94 280 VAL A CA 1
ATOM 2097 C C . VAL A 1 280 ? 0.064 -17.234 -3.769 1.00 85.94 280 VAL A C 1
ATOM 2099 O O . VAL A 1 280 ? -0.071 -17.700 -2.639 1.00 85.94 280 VAL A O 1
ATOM 2102 N N . ASN A 1 281 ? -0.835 -17.440 -4.737 1.00 84.25 281 ASN A N 1
ATOM 2103 C CA . ASN A 1 281 ? -2.130 -18.093 -4.496 1.00 84.25 281 ASN A CA 1
ATOM 2104 C C . ASN A 1 281 ? -2.203 -19.552 -4.954 1.00 84.25 281 ASN A C 1
ATOM 2106 O O . ASN A 1 281 ? -3.235 -20.190 -4.759 1.00 84.25 281 ASN A O 1
ATOM 2110 N N . SER A 1 282 ? -1.132 -20.096 -5.541 1.00 80.94 282 SER A N 1
ATOM 2111 C CA . SER A 1 282 ? -1.087 -21.491 -5.997 1.00 80.94 282 SER A CA 1
ATOM 2112 C C . SER A 1 282 ? -2.222 -21.851 -6.971 1.00 80.94 282 SER A C 1
ATOM 2114 O O . SER A 1 282 ? -2.659 -23.000 -7.019 1.00 80.94 282 SER A O 1
ATOM 2116 N N . CYS A 1 283 ? -2.719 -20.882 -7.751 1.00 77.94 283 CYS A N 1
ATOM 2117 C CA . CYS A 1 283 ? -3.699 -21.157 -8.796 1.00 77.94 283 CYS A CA 1
ATOM 2118 C C . CYS A 1 283 ? -3.072 -22.060 -9.874 1.00 77.94 283 CYS A C 1
ATOM 2120 O O . CYS A 1 283 ? -1.937 -21.829 -10.296 1.00 77.94 283 CYS A O 1
ATOM 2122 N N . LEU A 1 284 ? -3.809 -23.089 -10.312 1.00 70.94 284 LEU A N 1
ATOM 2123 C CA . LEU A 1 284 ? -3.356 -24.021 -11.351 1.00 70.94 284 LEU A CA 1
ATOM 2124 C C . LEU A 1 284 ? -3.207 -23.316 -12.711 1.00 70.94 284 LEU A C 1
ATOM 2126 O O . LEU A 1 284 ? -3.788 -22.255 -12.921 1.00 70.94 284 LEU A O 1
ATOM 2130 N N . GLU A 1 285 ? -2.401 -23.931 -13.587 1.00 64.19 285 GLU A N 1
ATOM 2131 C CA . GLU A 1 285 ? -1.993 -23.546 -14.954 1.00 64.19 285 GLU A CA 1
ATOM 2132 C C . GLU A 1 285 ? -2.691 -22.310 -15.576 1.00 64.19 285 GLU A C 1
ATOM 2134 O O . GLU A 1 285 ? -3.928 -22.244 -15.588 1.00 64.19 285 GLU A O 1
ATOM 2139 N N . PRO A 1 286 ? -1.943 -21.385 -16.223 1.00 61.41 286 PRO A N 1
ATOM 2140 C CA . PRO A 1 286 ? -2.459 -20.123 -16.774 1.00 61.41 286 PRO A CA 1
ATOM 2141 C C . PRO A 1 286 ? -3.738 -20.232 -17.616 1.00 61.41 286 PRO A C 1
ATOM 2143 O O . PRO A 1 286 ? -4.529 -19.292 -17.657 1.00 61.41 286 PRO A O 1
ATOM 2146 N N . SER A 1 287 ? -3.964 -21.375 -18.272 1.00 57.53 287 SER A N 1
ATOM 2147 C CA . SER A 1 287 ? -5.162 -21.667 -19.067 1.00 57.53 287 SER A CA 1
ATOM 2148 C C . SER A 1 287 ? -6.466 -21.730 -18.262 1.00 57.53 287 SER A C 1
ATOM 2150 O O . SER A 1 287 ? -7.539 -21.686 -18.857 1.00 57.53 287 SER A O 1
ATOM 2152 N N . THR A 1 288 ? -6.390 -21.853 -16.935 1.00 54.50 288 THR A N 1
ATOM 2153 C CA . THR A 1 288 ? -7.549 -21.908 -16.025 1.00 54.50 288 THR A CA 1
ATOM 2154 C C . THR A 1 288 ? -7.779 -20.604 -15.256 1.00 54.50 288 THR A C 1
ATOM 2156 O O . THR A 1 288 ? -8.787 -20.464 -14.563 1.00 54.50 288 THR A O 1
ATOM 2159 N N . LEU A 1 289 ? -6.888 -19.617 -15.411 1.00 64.88 289 LEU A N 1
ATOM 2160 C CA . LEU A 1 289 ? -7.021 -18.308 -14.779 1.00 64.88 289 LEU A CA 1
ATOM 2161 C C . LEU A 1 289 ? -8.076 -17.463 -15.502 1.00 64.88 289 LEU A C 1
ATOM 2163 O O . LEU A 1 289 ? -7.862 -16.979 -16.614 1.00 64.88 289 LEU A O 1
ATOM 2167 N N . SER A 1 290 ? -9.200 -17.207 -14.833 1.00 63.19 290 SER A N 1
ATOM 2168 C CA . SER A 1 290 ? -10.148 -16.175 -15.257 1.00 63.19 290 SER A CA 1
ATOM 2169 C C . SER A 1 290 ? -9.690 -14.807 -14.745 1.00 63.19 290 SER A C 1
ATOM 2171 O O . SER A 1 290 ? -10.097 -14.368 -13.671 1.00 63.19 290 SER A O 1
ATOM 2173 N N . LEU A 1 291 ? -8.846 -14.116 -15.514 1.00 63.69 291 LEU A N 1
ATOM 2174 C CA . LEU A 1 291 ? -8.498 -12.719 -15.242 1.00 63.69 291 LEU A CA 1
ATOM 2175 C C . LEU A 1 291 ? -9.634 -11.797 -15.706 1.00 63.69 291 LEU A C 1
ATOM 2177 O O . LEU A 1 291 ? -9.835 -11.597 -16.907 1.00 63.69 291 LEU A O 1
ATOM 2181 N N . SER A 1 292 ? -10.371 -11.211 -14.762 1.00 62.22 292 SER A N 1
ATOM 2182 C CA . SER A 1 292 ? -11.337 -10.156 -15.062 1.00 62.22 292 SER A CA 1
ATOM 2183 C C . SER A 1 292 ? -10.597 -8.843 -15.331 1.00 62.22 292 SER A C 1
ATOM 2185 O O . SER A 1 292 ? -9.979 -8.244 -14.456 1.00 62.22 292 SER A O 1
ATOM 2187 N N . HIS A 1 293 ? -10.653 -8.382 -16.578 1.00 60.19 293 HIS A N 1
ATOM 2188 C CA . HIS A 1 293 ? -10.101 -7.092 -16.975 1.00 60.19 293 HIS A CA 1
ATOM 2189 C C . HIS A 1 293 ? -11.240 -6.126 -17.293 1.00 60.19 293 HIS A C 1
ATOM 2191 O O . HIS A 1 293 ? -12.027 -6.367 -18.207 1.00 60.19 293 HIS A O 1
ATOM 2197 N N . LEU A 1 294 ? -11.305 -5.009 -16.569 1.00 59.91 294 LEU A N 1
ATOM 2198 C CA . LEU A 1 294 ? -12.224 -3.918 -16.869 1.00 59.91 294 LEU A CA 1
ATOM 2199 C C . LEU A 1 294 ? -11.451 -2.778 -17.544 1.00 59.91 294 LEU A C 1
ATOM 2201 O O . LEU A 1 294 ? -10.751 -2.016 -16.883 1.00 59.91 294 LEU A O 1
ATOM 2205 N N . LEU A 1 295 ? -11.582 -2.643 -18.864 1.00 60.12 295 LEU A N 1
ATOM 2206 C CA . LEU A 1 295 ? -11.084 -1.470 -19.583 1.00 60.12 295 LEU A CA 1
ATOM 2207 C C . LEU A 1 295 ? -12.182 -0.405 -19.612 1.00 60.12 295 LEU A C 1
ATOM 2209 O O . LEU A 1 295 ? -13.090 -0.470 -20.439 1.00 60.12 295 LEU A O 1
ATOM 2213 N N . ARG A 1 296 ? -12.098 0.597 -18.731 1.00 60.28 296 ARG A N 1
ATOM 2214 C CA . ARG A 1 296 ? -12.889 1.824 -18.895 1.00 60.28 296 ARG A CA 1
ATOM 2215 C C . ARG A 1 296 ? -12.150 2.747 -19.856 1.00 60.28 296 ARG A C 1
ATOM 2217 O O . ARG A 1 296 ? -11.078 3.249 -19.529 1.00 60.28 296 ARG A O 1
ATOM 2224 N N . ARG A 1 297 ? -12.721 2.987 -21.039 1.00 50.69 297 ARG A N 1
ATOM 2225 C CA . ARG A 1 297 ? -12.341 4.159 -21.833 1.00 50.69 297 ARG A CA 1
ATOM 2226 C C . ARG A 1 297 ? -12.952 5.363 -21.136 1.00 50.69 297 ARG A C 1
ATOM 2228 O O . ARG A 1 297 ? -14.169 5.498 -21.114 1.00 50.69 297 ARG A O 1
ATOM 2235 N N . THR A 1 298 ? -12.125 6.212 -20.543 1.00 51.06 298 THR A N 1
ATOM 2236 C CA . THR A 1 298 ? -12.546 7.584 -20.287 1.00 51.06 298 THR A CA 1
ATOM 2237 C C . THR A 1 298 ? -12.612 8.255 -21.651 1.00 51.06 298 THR A C 1
ATOM 2239 O O . THR A 1 298 ? -11.595 8.639 -22.226 1.00 51.06 298 THR A O 1
ATOM 2242 N N . GLU A 1 299 ? -13.806 8.309 -22.237 1.00 40.25 299 GLU A N 1
ATOM 2243 C CA . GLU A 1 299 ? -14.067 9.297 -23.275 1.00 40.25 299 GLU A CA 1
ATOM 2244 C C . GLU A 1 299 ? -13.851 10.649 -22.597 1.00 40.25 299 GLU A C 1
ATOM 2246 O O . GLU A 1 299 ? -14.652 11.090 -21.778 1.00 40.25 299 GLU A O 1
ATOM 2251 N N . LYS A 1 300 ? -12.685 11.261 -22.831 1.00 42.84 300 LYS A N 1
ATOM 2252 C CA . LYS A 1 300 ? -12.551 12.693 -22.607 1.00 42.84 300 LYS A CA 1
ATOM 2253 C C . LYS A 1 300 ? -13.536 13.322 -23.581 1.00 42.84 300 LYS A C 1
ATOM 2255 O O . LYS A 1 300 ? -13.278 13.287 -24.783 1.00 42.84 300 LYS A O 1
ATOM 2260 N N . GLU A 1 301 ? -14.658 13.828 -23.078 1.00 37.88 301 GLU A N 1
ATOM 2261 C CA . GLU A 1 301 ? -15.392 14.858 -23.805 1.00 37.88 301 GLU A CA 1
ATOM 2262 C C . GLU A 1 301 ? -14.372 15.961 -24.124 1.00 37.88 301 GLU A C 1
ATOM 2264 O O . GLU A 1 301 ? -13.678 16.462 -23.234 1.00 37.88 301 GLU A O 1
ATOM 2269 N N . VAL A 1 302 ? -14.163 16.164 -25.427 1.00 40.59 302 VAL A N 1
ATOM 2270 C CA . VAL A 1 302 ? -13.208 17.108 -26.023 1.00 40.59 302 VAL A CA 1
ATOM 2271 C C . VAL A 1 302 ? -13.741 18.523 -25.893 1.00 40.59 302 VAL A C 1
ATOM 2273 O O . VAL A 1 302 ? -14.947 18.706 -26.170 1.00 40.59 302 VAL A O 1
#